Protein AF-A0A0J6YP54-F1 (afdb_monomer_lite)

Secondary structure (DSSP, 8-state):
--HHHHHHHHHHHHHTTSSB--SS-EEEEEEETTEEEEEEE-STTTTSPPTT---TT----HHHHTTPPTT-SS--TTTEEEESSSSEEEEE-SB-SSSS-EEEEESSTT-BTTSPP-HHHHHHHHHHHHH--SS-EEEEEEESGGGT-S-SB-EEEEEEPPTT-TTGGGGSTT------SS-----PPPTT---HHHHHHHHHHHHHHHHHHHTT-STTGGGPPTTPPPSEEEEE---

InterPro domains:
  IPR009163 Ap4A phosphorylase 1/2 [PTHR38420] (4-238)
  IPR019200 ATP adenylyltransferase, C-terminal [PF09830] (178-238)
  IPR036265 HIT-like superfamily [SSF54197] (31-162)
  IPR043171 Ap4A phosphorylase 1/2-like [G3DSA:3.30.428.70] (3-239)
  IPR045759 Ap4A phosphorylase 1/2, N-terminal domain [PF19327] (79-163)

Radius of gyration: 18.41 Å; chains: 1; bounding box: 50×46×43 Å

Foldseek 3Di:
DAPVLVLVLQVVCVVVVQAQEDPPWDWDWDDDQNAIDTDIHTPLCVPPDDPPDPPVPPPDPVVQVVQADVLWPDRQPSFWSAALDPFWTKGADRRDHFRGKIKTFGPPSNQWLQAADALVQLSSVVSVQVNNDPAWKKKKGFHDVLSPDPTTGDIIIMGHDDPRDQCVLVVDPPRDRGDDPDDADDDDDDQPDDHSVVVRVVSVVRLVVCCVPQQPVGPCNPPDDPNGGRGHMDMDTSD

Structure (mmCIF, N/CA/C/O backbone):
data_AF-A0A0J6YP54-F1
#
_entry.id   AF-A0A0J6YP54-F1
#
loop_
_atom_site.group_PDB
_atom_site.id
_atom_site.type_symbol
_atom_site.label_atom_id
_atom_site.label_alt_id
_atom_site.label_comp_id
_atom_site.label_asym_id
_atom_site.label_entity_id
_atom_site.label_seq_id
_atom_site.pdbx_PDB_ins_code
_atom_site.Cartn_x
_atom_site.Cartn_y
_atom_site.Cartn_z
_atom_site.occupancy
_atom_site.B_iso_or_equiv
_atom_site.auth_seq_id
_atom_site.auth_comp_id
_atom_site.auth_asym_id
_atom_site.auth_atom_id
_atom_site.pdbx_PDB_model_num
ATOM 1 N N . MET A 1 1 ? 2.472 3.447 18.219 1.00 86.88 1 MET A N 1
ATOM 2 C CA . MET A 1 1 ? 1.060 3.047 18.033 1.00 86.88 1 MET A CA 1
ATOM 3 C C . MET A 1 1 ? 1.063 1.533 18.010 1.00 86.88 1 MET A C 1
ATOM 5 O O . MET A 1 1 ? 1.794 0.993 17.198 1.00 86.88 1 MET A O 1
ATOM 9 N N . GLU A 1 2 ? 0.331 0.876 18.908 1.00 92.88 2 GLU A N 1
ATOM 10 C CA . GLU A 1 2 ? 0.332 -0.593 19.029 1.00 92.88 2 GLU A CA 1
ATOM 11 C C . GLU A 1 2 ? -0.712 -1.241 18.108 1.00 92.88 2 GLU A C 1
ATOM 13 O O . GLU A 1 2 ? -1.795 -0.683 17.915 1.00 92.88 2 GLU A O 1
ATOM 18 N N . GLU A 1 3 ? -0.443 -2.445 17.592 1.00 95.50 3 GLU A N 1
ATOM 19 C CA . GLU A 1 3 ? -1.386 -3.172 16.724 1.00 95.50 3 GLU A CA 1
ATOM 20 C C . GLU A 1 3 ? -2.731 -3.455 17.405 1.00 95.50 3 GLU A C 1
ATOM 22 O O . GLU A 1 3 ? -3.787 -3.312 16.792 1.00 95.50 3 GLU A O 1
ATOM 27 N N . SER A 1 4 ? -2.721 -3.802 18.693 1.00 96.62 4 SER A N 1
ATOM 28 C CA . SER A 1 4 ? -3.947 -4.059 19.461 1.00 96.62 4 SER A CA 1
ATOM 29 C C . SER A 1 4 ? -4.873 -2.839 19.504 1.00 96.62 4 SER A C 1
ATOM 31 O O . SER A 1 4 ? -6.096 -2.977 19.426 1.00 96.62 4 SER A O 1
ATOM 33 N N . PHE A 1 5 ? -4.300 -1.634 19.558 1.00 96.56 5 PHE A N 1
ATOM 34 C CA . PHE A 1 5 ? -5.046 -0.382 19.479 1.00 96.56 5 PHE A CA 1
ATOM 35 C C . PHE A 1 5 ? -5.631 -0.160 18.078 1.00 96.56 5 PHE A C 1
ATOM 37 O O . PHE A 1 5 ? -6.804 0.197 17.965 1.00 96.56 5 PHE A O 1
ATOM 44 N N . ILE A 1 6 ? -4.852 -0.422 17.021 1.00 97.12 6 ILE A N 1
ATOM 45 C CA . ILE A 1 6 ? -5.306 -0.341 15.621 1.00 97.12 6 ILE A CA 1
ATOM 46 C C . ILE A 1 6 ? -6.514 -1.259 15.400 1.00 97.12 6 ILE A C 1
ATOM 48 O O . ILE A 1 6 ? -7.548 -0.814 14.899 1.00 97.12 6 ILE A O 1
ATOM 52 N N . LEU A 1 7 ? -6.402 -2.522 15.818 1.00 97.31 7 LEU A N 1
ATOM 53 C CA . LEU A 1 7 ? -7.462 -3.523 15.694 1.00 97.31 7 LEU A CA 1
ATOM 54 C C . LEU A 1 7 ? -8.713 -3.127 16.486 1.00 97.31 7 LEU A C 1
ATOM 56 O O . LEU A 1 7 ? -9.811 -3.146 15.941 1.00 97.31 7 LEU A O 1
ATOM 60 N N . SER A 1 8 ? -8.548 -2.696 17.740 1.00 97.06 8 SER A N 1
ATOM 61 C CA . SER A 1 8 ? -9.663 -2.247 18.584 1.00 97.06 8 SER A CA 1
ATOM 62 C C . SER A 1 8 ? -10.397 -1.040 17.985 1.00 97.06 8 SER A C 1
ATOM 64 O O . SER A 1 8 ? -11.630 -0.989 17.963 1.00 97.06 8 SER A O 1
ATOM 66 N N . LYS A 1 9 ? -9.653 -0.073 17.430 1.00 96.81 9 LYS A N 1
ATOM 67 C CA . LYS A 1 9 ? -10.241 1.091 16.757 1.00 96.81 9 LYS A CA 1
ATOM 68 C C . LYS A 1 9 ? -10.985 0.686 15.484 1.00 96.81 9 LYS A C 1
ATOM 70 O O . LYS A 1 9 ? -12.097 1.169 15.276 1.00 96.81 9 LYS A O 1
ATOM 75 N N . PHE A 1 10 ? -10.411 -0.206 14.674 1.00 97.06 10 PHE A N 1
ATOM 76 C CA . PHE A 1 10 ? -11.068 -0.771 13.494 1.00 97.06 10 PHE A CA 1
ATOM 77 C C . PHE A 1 10 ? -12.391 -1.451 13.869 1.00 97.06 10 PHE A C 1
ATOM 79 O O . PHE A 1 10 ? -13.435 -1.094 13.327 1.00 97.06 10 PHE A O 1
ATOM 86 N N . ASP A 1 11 ? -12.375 -2.351 14.854 1.00 97.12 11 ASP A N 1
ATOM 87 C CA . ASP A 1 11 ? -13.567 -3.085 15.297 1.00 97.12 11 ASP A CA 1
ATOM 88 C C . ASP A 1 11 ? -14.665 -2.159 15.814 1.00 97.12 11 ASP A C 1
ATOM 90 O O . ASP A 1 11 ? -15.844 -2.359 15.530 1.00 97.12 11 ASP A O 1
ATOM 94 N N . SER A 1 12 ? -14.285 -1.116 16.555 1.00 96.75 12 SER A N 1
ATOM 95 C CA . SER A 1 12 ? -15.221 -0.105 17.046 1.00 96.75 12 SER A CA 1
ATOM 96 C C . SER A 1 12 ? -15.915 0.639 15.896 1.00 96.75 12 SER A C 1
ATOM 98 O O . SER A 1 12 ? -17.123 0.873 15.949 1.00 96.75 12 SER A O 1
ATOM 100 N N . LEU A 1 13 ? -15.178 0.953 14.825 1.00 95.06 13 LEU A N 1
ATOM 101 C CA . LEU A 1 13 ? -15.719 1.613 13.633 1.00 95.06 13 LEU A CA 1
ATOM 102 C C . LEU A 1 13 ? -16.583 0.687 12.765 1.00 95.06 13 LEU A C 1
ATOM 104 O O . LEU A 1 13 ? -17.539 1.154 12.144 1.00 95.06 13 LEU A O 1
ATOM 108 N N . VAL A 1 14 ? -16.277 -0.611 12.731 1.00 95.06 14 VAL A N 1
ATOM 109 C CA . VAL A 1 14 ? -17.148 -1.618 12.106 1.00 95.06 14 VAL A CA 1
ATOM 110 C C . VAL A 1 14 ? -18.438 -1.762 12.913 1.00 95.06 14 VAL A C 1
ATOM 112 O O . VAL A 1 14 ? -19.531 -1.685 12.357 1.00 95.06 14 VAL A O 1
ATOM 115 N N . LYS A 1 15 ? -18.335 -1.880 14.243 1.00 95.12 15 LYS A N 1
ATOM 116 C CA . LYS A 1 15 ? -19.487 -2.017 15.146 1.00 95.12 15 LYS A CA 1
ATOM 117 C C . LYS A 1 15 ? -20.433 -0.815 15.093 1.00 95.12 15 LYS A C 1
ATOM 119 O O . LYS A 1 15 ? -21.635 -0.985 15.277 1.00 95.12 15 LYS A O 1
ATOM 124 N N . SER A 1 16 ? -19.919 0.389 14.845 1.00 92.69 16 SER A N 1
ATOM 125 C CA . SER A 1 16 ? -20.745 1.592 14.677 1.00 92.69 16 SER A CA 1
ATOM 126 C C . SER A 1 16 ? -21.395 1.714 13.293 1.00 92.69 16 SER A C 1
ATOM 128 O O . SER A 1 16 ? -22.189 2.628 13.079 1.00 92.69 16 SER A O 1
ATOM 130 N N . GLY A 1 17 ? -21.067 0.829 12.343 1.00 88.94 17 GLY A N 1
ATOM 131 C CA . GLY A 1 17 ? -21.553 0.878 10.961 1.00 88.94 17 GLY A CA 1
ATOM 132 C C . GLY A 1 17 ? -20.904 1.971 10.103 1.00 88.94 17 GLY A C 1
ATOM 133 O O . GLY A 1 17 ? -21.315 2.185 8.961 1.00 88.94 17 GLY A O 1
ATOM 134 N N . ILE A 1 18 ? -19.895 2.669 10.635 1.00 87.94 18 ILE A N 1
ATOM 135 C CA . ILE A 1 18 ? -19.159 3.725 9.930 1.00 87.94 18 ILE A CA 1
ATOM 136 C C . ILE A 1 18 ? -18.227 3.114 8.875 1.00 87.94 18 ILE A C 1
ATOM 138 O O . ILE A 1 18 ? -18.146 3.625 7.752 1.00 87.94 18 ILE A O 1
ATOM 142 N N . VAL A 1 19 ? -17.547 2.019 9.229 1.00 92.25 19 VAL A N 1
ATOM 143 C CA . VAL A 1 19 ? -16.715 1.206 8.331 1.00 92.25 19 VAL A CA 1
ATOM 144 C C . VAL A 1 19 ? -17.508 -0.019 7.896 1.00 92.25 19 VAL A C 1
ATOM 146 O O . VAL A 1 19 ? -18.110 -0.706 8.718 1.00 92.25 19 VAL A O 1
ATOM 149 N N . LEU A 1 20 ? -17.506 -0.293 6.593 1.00 92.12 20 LEU A N 1
ATOM 150 C CA . LEU A 1 20 ? -18.167 -1.453 6.014 1.00 92.12 20 LEU A CA 1
ATOM 151 C C . LEU A 1 20 ? -17.153 -2.587 5.882 1.00 92.12 20 LEU A C 1
ATOM 153 O O . LEU A 1 20 ? -16.198 -2.493 5.109 1.00 92.12 20 LEU A O 1
ATOM 157 N N . TYR A 1 21 ? -17.395 -3.651 6.638 1.00 94.50 21 TYR A N 1
ATOM 158 C CA . TYR A 1 21 ? -16.652 -4.902 6.618 1.00 94.50 21 TYR A CA 1
ATOM 159 C C . TYR A 1 21 ? -17.659 -6.051 6.675 1.00 94.50 21 TYR A C 1
ATOM 161 O O . TYR A 1 21 ? -18.666 -5.959 7.375 1.00 94.50 21 TYR A O 1
ATOM 169 N N . ASP A 1 22 ? -17.386 -7.106 5.922 1.00 92.88 22 ASP A N 1
ATOM 170 C CA . ASP A 1 22 ? -18.187 -8.323 5.878 1.00 92.88 22 ASP A CA 1
ATOM 171 C C . ASP A 1 22 ? -17.360 -9.425 6.546 1.00 92.88 22 ASP A C 1
ATOM 173 O O . ASP A 1 22 ? -16.221 -9.658 6.149 1.00 92.88 22 ASP A O 1
ATOM 177 N N . ASP A 1 23 ? -17.864 -10.064 7.595 1.00 91.62 23 ASP A N 1
ATOM 178 C CA . ASP A 1 23 ? -17.159 -11.170 8.252 1.00 91.62 23 ASP A CA 1
ATOM 179 C C . ASP A 1 23 ? -17.579 -12.548 7.713 1.00 91.62 23 ASP A C 1
ATOM 181 O O . ASP A 1 23 ? -16.938 -13.543 8.042 1.00 91.62 23 ASP A O 1
ATOM 185 N N . GLN A 1 24 ? -18.585 -12.597 6.831 1.00 93.19 24 GLN A N 1
ATOM 186 C CA . GLN A 1 24 ? -19.096 -13.800 6.165 1.00 93.19 24 GLN A CA 1
ATOM 187 C C . GLN A 1 24 ? -18.632 -13.891 4.703 1.00 93.19 24 GLN A C 1
ATOM 189 O O . GLN A 1 24 ? -19.296 -14.486 3.851 1.00 93.19 24 GLN A O 1
ATOM 194 N N . GLN A 1 25 ? -17.484 -13.286 4.390 1.00 93.38 25 GLN A N 1
ATOM 195 C CA . GLN A 1 25 ? -16.925 -13.299 3.041 1.00 93.38 25 GLN A CA 1
ATOM 196 C C . GLN A 1 25 ? -16.596 -14.723 2.594 1.00 93.38 25 GLN A C 1
ATOM 198 O O . GLN A 1 25 ? -16.079 -15.536 3.359 1.00 93.38 25 GLN A O 1
ATOM 203 N N . THR A 1 26 ? -16.848 -15.011 1.319 1.00 93.69 26 THR A N 1
ATOM 204 C CA . THR A 1 26 ? -16.496 -16.300 0.710 1.00 93.69 26 THR A CA 1
ATOM 205 C C . THR A 1 26 ? -15.272 -16.123 -0.175 1.00 93.69 26 THR A C 1
ATOM 207 O O . THR A 1 26 ? -15.254 -15.232 -1.021 1.00 93.69 26 THR A O 1
ATOM 210 N N . SER A 1 27 ? -14.266 -16.980 -0.004 1.00 92.62 27 SER A N 1
ATOM 211 C CA . SER A 1 27 ? -13.115 -17.056 -0.906 1.00 92.62 27 SER A CA 1
ATOM 212 C C . SER A 1 27 ? -13.277 -18.247 -1.844 1.00 92.62 27 SER A C 1
ATOM 214 O O . SER A 1 27 ? -13.545 -19.362 -1.396 1.00 92.62 27 SER A O 1
ATOM 216 N N . ILE A 1 28 ? -13.128 -18.010 -3.143 1.00 94.00 28 ILE A N 1
ATOM 217 C CA . ILE A 1 28 ? -13.110 -19.048 -4.173 1.00 94.00 28 ILE A CA 1
ATOM 218 C C . ILE A 1 28 ? -11.717 -19.054 -4.790 1.00 94.00 28 ILE A C 1
ATOM 220 O O . ILE A 1 28 ? -11.273 -18.045 -5.340 1.00 94.00 28 ILE A O 1
ATOM 224 N N . GLU A 1 29 ? -11.032 -20.192 -4.723 1.00 93.88 29 GLU A N 1
ATOM 225 C CA . GLU A 1 29 ? -9.722 -20.349 -5.350 1.00 93.88 29 GLU A CA 1
ATOM 226 C C . GLU A 1 29 ? -9.843 -20.859 -6.788 1.00 93.88 29 GLU A C 1
ATOM 228 O O . GLU A 1 29 ? -10.674 -21.712 -7.109 1.00 93.88 29 GLU A O 1
ATOM 233 N N . HIS A 1 30 ? -8.971 -20.360 -7.658 1.00 92.62 30 HIS A N 1
ATOM 234 C CA . HIS A 1 30 ? -8.822 -20.846 -9.023 1.00 92.62 30 HIS A CA 1
ATOM 235 C C . HIS A 1 30 ? -7.349 -20.846 -9.416 1.00 92.62 30 HIS A C 1
ATOM 237 O O . HIS A 1 30 ? -6.619 -19.925 -9.068 1.00 92.62 30 HIS A O 1
ATOM 243 N N . ILE A 1 31 ? -6.901 -21.857 -10.154 1.00 90.75 31 ILE A N 1
ATOM 244 C CA . ILE A 1 31 ? -5.522 -21.926 -10.643 1.00 90.75 31 ILE A CA 1
ATOM 245 C C . ILE A 1 31 ? -5.560 -21.899 -12.165 1.00 90.75 31 ILE A C 1
ATOM 247 O O . ILE A 1 31 ? -6.106 -22.813 -12.779 1.00 90.75 31 ILE A O 1
ATOM 251 N N . ASP A 1 32 ? -4.929 -20.888 -12.758 1.00 89.25 32 ASP A N 1
ATOM 252 C CA . ASP A 1 32 ? -4.694 -20.810 -14.200 1.00 89.25 32 ASP A CA 1
ATOM 253 C C . ASP A 1 32 ? -3.200 -20.604 -14.458 1.00 89.25 32 ASP A C 1
ATOM 255 O O . ASP A 1 32 ? -2.564 -19.737 -13.863 1.00 89.25 32 ASP A O 1
ATOM 259 N N . ARG A 1 33 ? -2.614 -21.442 -15.322 1.00 85.25 33 ARG A N 1
ATOM 260 C CA . ARG A 1 33 ? -1.190 -21.375 -15.726 1.00 85.25 33 ARG A CA 1
ATOM 261 C C . ARG A 1 33 ? -0.187 -21.308 -14.559 1.00 85.25 33 ARG A C 1
ATOM 263 O O . ARG A 1 33 ? 0.895 -20.739 -14.687 1.00 85.25 33 ARG A O 1
ATOM 270 N N . GLY A 1 34 ? -0.530 -21.924 -13.428 1.00 83.44 34 GLY A N 1
ATOM 271 C CA . GLY A 1 34 ? 0.296 -21.930 -12.215 1.00 83.44 34 GLY A CA 1
ATOM 272 C C . GLY A 1 34 ? 0.148 -20.684 -11.338 1.00 83.44 34 GLY A C 1
ATOM 273 O O . GLY A 1 34 ? 0.681 -20.673 -10.232 1.00 83.44 34 GLY A O 1
ATOM 274 N N . LEU A 1 35 ? -0.608 -19.672 -11.773 1.00 86.81 35 LEU A N 1
ATOM 275 C CA . LEU A 1 35 ? -1.016 -18.555 -10.931 1.00 86.81 35 LEU A CA 1
ATOM 276 C C . LEU A 1 35 ? -2.281 -18.936 -10.155 1.00 86.81 35 LEU A C 1
ATOM 278 O O . LEU A 1 35 ? -3.290 -19.336 -10.742 1.00 86.81 35 LEU A O 1
ATOM 282 N N . ARG A 1 36 ? -2.228 -18.801 -8.827 1.00 90.19 36 ARG A N 1
ATOM 283 C CA . ARG A 1 36 ? -3.399 -18.959 -7.963 1.00 90.19 36 ARG A CA 1
ATOM 284 C C . ARG A 1 36 ? -4.126 -17.624 -7.832 1.00 90.19 36 ARG A C 1
ATOM 286 O O . ARG A 1 36 ? -3.548 -16.629 -7.410 1.00 90.19 36 ARG A O 1
ATOM 293 N N . PHE A 1 37 ? -5.403 -17.632 -8.172 1.00 91.12 37 PHE A N 1
ATOM 294 C CA . PHE A 1 37 ? -6.345 -16.543 -7.982 1.00 91.12 37 PHE A CA 1
ATOM 295 C C . PHE A 1 37 ? -7.206 -16.824 -6.754 1.00 91.12 37 PHE A C 1
ATOM 297 O O . PHE A 1 37 ? -7.649 -17.955 -6.546 1.00 91.12 37 PHE A O 1
ATOM 304 N N . GLN A 1 38 ? -7.481 -15.777 -5.982 1.00 91.94 38 GLN A N 1
ATOM 305 C CA . GLN A 1 38 ? -8.457 -15.791 -4.898 1.00 91.94 38 GLN A CA 1
ATOM 306 C C . GLN A 1 38 ? -9.552 -14.775 -5.219 1.00 91.94 38 GLN A C 1
ATOM 308 O O . GLN A 1 38 ? -9.303 -13.570 -5.286 1.00 91.94 38 GLN A O 1
ATOM 313 N N . PHE A 1 39 ? -10.767 -15.265 -5.445 1.00 92.81 39 PHE A N 1
ATOM 314 C CA . PHE A 1 39 ? -11.949 -14.439 -5.646 1.00 92.81 39 PHE A CA 1
ATOM 315 C C . PHE A 1 39 ? -12.665 -14.269 -4.313 1.00 92.81 39 PHE A C 1
ATOM 317 O O . PHE A 1 39 ? -13.258 -15.214 -3.795 1.00 92.81 39 PHE A O 1
ATOM 324 N N . LEU A 1 40 ? -12.612 -13.057 -3.770 1.00 92.56 40 LEU A N 1
ATOM 325 C CA . LEU A 1 40 ? -13.260 -12.717 -2.512 1.00 92.56 40 LEU A CA 1
ATOM 326 C C . LEU A 1 40 ? -14.634 -12.093 -2.777 1.00 92.56 40 LEU A C 1
ATOM 328 O O . LEU A 1 40 ? -14.740 -10.998 -3.333 1.00 92.56 40 LEU A O 1
ATOM 332 N N . LEU A 1 41 ? -15.689 -12.799 -2.382 1.00 93.44 41 LEU A N 1
ATOM 333 C CA . LEU A 1 41 ? -17.071 -12.341 -2.468 1.00 93.44 41 LEU A CA 1
ATOM 334 C C . LEU A 1 41 ? -17.448 -11.645 -1.161 1.00 93.44 41 LEU A C 1
ATOM 336 O O . LEU A 1 41 ? -17.427 -12.262 -0.096 1.00 93.44 41 LEU A O 1
ATOM 340 N N . THR A 1 42 ? -17.783 -10.358 -1.253 1.00 93.50 42 THR A N 1
ATOM 341 C CA . THR A 1 42 ? -18.011 -9.492 -0.093 1.00 93.50 42 THR A CA 1
ATOM 342 C C . THR A 1 42 ? -19.135 -8.497 -0.338 1.00 93.50 42 THR A C 1
ATOM 344 O O . THR A 1 42 ? -19.190 -7.824 -1.371 1.00 93.50 42 THR A O 1
ATOM 347 N N . SER A 1 43 ? -20.031 -8.364 0.635 1.00 92.31 43 SER A N 1
ATOM 348 C CA . SER A 1 43 ? -21.093 -7.355 0.625 1.00 92.31 43 SER A CA 1
ATOM 349 C C . SER A 1 43 ? -20.582 -5.955 0.992 1.00 92.31 43 SER A C 1
ATOM 351 O O . SER A 1 43 ? -21.212 -4.953 0.638 1.00 92.31 43 SER A O 1
ATOM 353 N N . ALA A 1 44 ? -19.406 -5.855 1.626 1.00 90.69 44 ALA A N 1
ATOM 354 C CA . ALA A 1 44 ? -18.818 -4.593 2.086 1.00 90.69 44 ALA A CA 1
ATOM 355 C C . ALA A 1 44 ? -18.570 -3.590 0.945 1.00 90.69 44 ALA A C 1
ATOM 357 O O . ALA A 1 44 ? -18.637 -2.373 1.140 1.00 90.69 44 ALA A O 1
ATOM 358 N N . LEU A 1 45 ? -18.319 -4.098 -0.265 1.00 88.75 45 LEU A N 1
ATOM 359 C CA . LEU A 1 45 ? -18.043 -3.287 -1.450 1.00 88.75 45 LEU A CA 1
ATOM 360 C C . LEU A 1 45 ? -19.299 -2.926 -2.253 1.00 88.75 45 LEU A C 1
ATOM 362 O O . LEU A 1 45 ? -19.229 -2.029 -3.089 1.00 88.75 45 LEU A O 1
ATOM 366 N N . ALA A 1 46 ? -20.456 -3.541 -1.979 1.00 86.94 46 ALA A N 1
ATOM 367 C CA . ALA A 1 46 ? -21.691 -3.297 -2.734 1.00 86.94 46 ALA A CA 1
ATOM 368 C C . ALA A 1 46 ? -22.191 -1.846 -2.614 1.00 86.94 46 ALA A C 1
ATOM 370 O O . ALA A 1 46 ? -22.829 -1.320 -3.521 1.00 86.94 46 ALA A O 1
ATOM 371 N N . LYS A 1 47 ? -21.875 -1.180 -1.496 1.00 81.38 47 LYS A N 1
ATOM 372 C CA . LYS A 1 47 ? -22.212 0.230 -1.239 1.00 81.38 47 LYS A CA 1
ATOM 373 C C . LYS A 1 47 ? -21.114 1.204 -1.679 1.00 81.38 47 LYS A C 1
ATOM 375 O O . LYS A 1 47 ? -21.234 2.404 -1.430 1.00 81.38 47 LYS A O 1
ATOM 380 N N . LYS A 1 48 ? -20.020 0.715 -2.277 1.00 82.06 48 LYS A N 1
ATOM 381 C CA . LYS A 1 48 ? -18.937 1.573 -2.762 1.00 82.06 48 LYS A CA 1
ATOM 382 C C . LYS A 1 48 ? -19.446 2.356 -3.978 1.00 82.06 48 LYS A C 1
ATOM 384 O O . LYS A 1 48 ? -19.886 1.732 -4.940 1.00 82.06 48 LYS A O 1
ATOM 389 N N . PRO A 1 49 ? -19.367 3.699 -3.981 1.00 75.50 49 PRO A N 1
ATOM 390 C CA . PRO A 1 49 ? -19.766 4.483 -5.142 1.00 75.50 49 PRO A CA 1
ATOM 391 C C . PRO A 1 49 ? -18.934 4.077 -6.364 1.00 75.50 49 PRO A C 1
ATOM 393 O O . PRO A 1 49 ? -17.706 4.196 -6.348 1.00 75.50 49 PRO A O 1
ATOM 396 N N . THR A 1 50 ? -19.589 3.588 -7.413 1.00 64.25 50 THR A N 1
ATOM 397 C CA . THR A 1 50 ? -18.963 3.328 -8.713 1.00 64.25 50 THR A CA 1
ATOM 398 C C . THR A 1 50 ? -19.000 4.594 -9.558 1.00 64.25 50 THR A C 1
ATOM 400 O O . THR A 1 50 ? -20.049 5.222 -9.663 1.00 64.25 50 THR A O 1
ATOM 403 N N . LEU A 1 51 ? -17.887 4.935 -10.213 1.00 53.94 51 LEU A N 1
ATOM 404 C CA . LEU A 1 51 ? -17.747 6.136 -11.055 1.00 53.94 51 LEU A CA 1
ATOM 405 C C . LEU A 1 51 ? -18.766 6.225 -12.215 1.00 53.94 51 LEU A C 1
ATOM 407 O O . LEU A 1 51 ? -18.934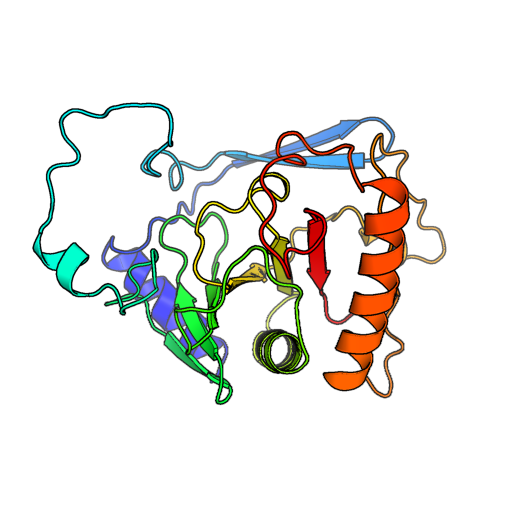 7.296 -12.786 1.00 53.94 51 LEU A O 1
ATOM 411 N N . HIS A 1 52 ? -19.446 5.125 -12.560 1.00 43.66 52 HIS A N 1
ATOM 412 C CA . HIS A 1 52 ? -20.269 4.999 -13.771 1.00 43.66 52 HIS A CA 1
ATOM 413 C C . HIS A 1 52 ? -21.787 5.043 -13.561 1.00 43.66 52 HIS A C 1
ATOM 415 O O . HIS A 1 52 ? -22.521 5.027 -14.547 1.00 43.66 52 HIS A O 1
ATOM 421 N N . LEU A 1 53 ? -22.283 5.105 -12.323 1.00 35.44 53 LEU A N 1
ATOM 422 C CA . LEU A 1 53 ? -23.719 5.241 -12.077 1.00 35.44 53 LEU A CA 1
ATOM 423 C C . LEU A 1 53 ? -24.005 6.649 -11.551 1.00 35.44 53 LEU A C 1
ATOM 425 O O . LEU A 1 53 ? -23.573 6.971 -10.441 1.00 35.44 53 LEU A O 1
ATOM 429 N N . PRO A 1 54 ? -24.738 7.496 -12.299 1.00 34.16 54 PRO A N 1
ATOM 430 C CA . PRO A 1 54 ? -25.364 8.660 -11.707 1.00 34.16 54 PRO A CA 1
ATOM 431 C C . PRO A 1 54 ? -26.492 8.136 -10.819 1.00 34.16 54 PRO A C 1
ATOM 433 O O . PRO A 1 54 ? -27.614 7.934 -11.271 1.00 34.16 54 PRO A O 1
ATOM 436 N N . SER A 1 55 ? -26.177 7.833 -9.563 1.00 35.69 55 SER A N 1
ATOM 437 C CA . SER A 1 55 ? -27.190 7.524 -8.561 1.00 35.69 55 SER A CA 1
ATOM 438 C C . SER A 1 55 ? -27.920 8.827 -8.218 1.00 35.69 55 SER A C 1
ATOM 440 O O . SER A 1 55 ? -27.292 9.699 -7.615 1.00 35.69 55 SER A O 1
ATOM 442 N N . PRO A 1 56 ? -29.227 8.984 -8.515 1.00 38.00 56 PRO A N 1
ATOM 443 C CA . PRO A 1 56 ? -29.985 10.208 -8.220 1.00 38.00 56 PRO A CA 1
ATOM 444 C C . PRO A 1 56 ? -30.279 10.409 -6.721 1.00 38.00 56 PRO A C 1
ATOM 446 O O . PRO A 1 56 ? -31.146 11.193 -6.365 1.00 38.00 56 PRO A O 1
ATOM 449 N N . GLN A 1 57 ? -29.610 9.658 -5.841 1.00 36.91 57 GLN A N 1
ATOM 450 C CA . GLN A 1 57 ? -29.879 9.593 -4.401 1.00 36.91 57 GLN A CA 1
ATOM 451 C C . GLN A 1 57 ? -28.611 9.547 -3.543 1.00 36.91 57 GLN A C 1
ATOM 453 O O . GLN A 1 57 ? -28.691 9.316 -2.340 1.00 36.91 57 GLN A O 1
ATOM 458 N N . ALA A 1 58 ? -27.429 9.815 -4.108 1.00 42.72 58 ALA A N 1
ATOM 459 C CA . ALA A 1 58 ? -26.317 10.258 -3.270 1.00 42.72 58 ALA A CA 1
ATOM 460 C C . ALA A 1 58 ? -26.507 11.752 -2.960 1.00 42.72 58 ALA A C 1
ATOM 462 O O . ALA A 1 58 ? -25.655 12.574 -3.288 1.00 42.72 58 ALA A O 1
ATOM 463 N N . GLU A 1 59 ? -27.655 12.088 -2.365 1.00 38.28 59 GLU A N 1
ATOM 464 C CA . GLU A 1 59 ? -27.830 13.322 -1.614 1.00 38.28 59 GLU A CA 1
ATOM 465 C C . GLU A 1 59 ? -26.710 13.350 -0.567 1.00 38.28 59 GLU A C 1
ATOM 467 O O . GLU A 1 59 ? -26.675 12.589 0.398 1.00 38.28 59 GLU A O 1
ATOM 472 N N . GLU A 1 60 ? -25.663 14.103 -0.886 1.00 43.66 60 GLU A N 1
ATOM 473 C CA . GLU A 1 60 ? -25.326 15.296 -0.122 1.00 43.66 60 GLU A CA 1
ATOM 474 C C . GLU A 1 60 ? -25.646 15.213 1.379 1.00 43.66 60 GLU A C 1
ATOM 476 O O . GLU A 1 60 ? -26.363 16.042 1.926 1.00 43.66 60 GLU A O 1
ATOM 481 N N . ASN A 1 61 ? -25.011 14.285 2.099 1.00 39.09 61 ASN A N 1
ATOM 482 C CA . ASN A 1 61 ? -24.718 14.542 3.508 1.00 39.09 61 ASN A CA 1
ATOM 483 C C . ASN A 1 61 ? -23.643 15.639 3.562 1.00 39.09 61 ASN A C 1
ATOM 485 O O . ASN A 1 61 ? -22.438 15.372 3.627 1.00 39.09 61 ASN A O 1
ATOM 489 N N . SER A 1 62 ? -24.117 16.882 3.481 1.00 45.84 62 SER A N 1
ATOM 490 C CA . SER A 1 62 ? -23.374 18.143 3.559 1.00 45.84 62 SER A CA 1
ATOM 491 C C . SER A 1 62 ? -22.443 18.218 4.779 1.00 45.84 62 SER A C 1
ATOM 493 O O . SER A 1 62 ? -21.370 18.813 4.700 1.00 45.84 62 SER A O 1
ATOM 495 N N . GLU A 1 63 ? -22.752 17.512 5.869 1.00 43.28 63 GLU A N 1
ATOM 496 C CA . GLU A 1 63 ? -21.909 17.470 7.073 1.00 43.28 63 GLU A CA 1
ATOM 497 C C . GLU A 1 63 ? -20.568 16.729 6.885 1.00 43.28 63 GLU A C 1
ATOM 499 O O . GLU A 1 63 ? -19.560 17.119 7.475 1.00 43.28 63 GLU A O 1
ATOM 504 N N . LEU A 1 64 ? -20.494 15.702 6.025 1.00 45.94 64 LEU A N 1
ATOM 505 C CA . LEU A 1 64 ? -19.249 14.945 5.779 1.00 45.94 64 LEU A CA 1
ATOM 506 C C . LEU A 1 64 ? -18.354 15.578 4.700 1.00 45.94 64 LEU A C 1
ATOM 508 O O . LEU A 1 64 ? -17.166 15.246 4.611 1.00 45.94 64 LEU A O 1
ATOM 512 N N . GLN A 1 65 ? -18.900 16.480 3.876 1.00 47.28 65 GLN A N 1
ATOM 513 C CA . GLN A 1 65 ? -18.101 17.295 2.954 1.00 47.28 65 GLN A CA 1
ATOM 514 C C . GLN A 1 65 ? -17.266 18.341 3.708 1.00 47.28 65 GLN A C 1
ATOM 516 O O . GLN A 1 65 ? -16.139 18.613 3.296 1.00 47.28 65 GLN A O 1
ATOM 521 N N . HIS A 1 66 ? -17.747 18.841 4.852 1.00 47.81 66 HIS A N 1
ATOM 522 C CA . HIS A 1 66 ? -17.051 19.840 5.673 1.00 47.81 66 HIS A CA 1
ATOM 523 C C . HIS A 1 66 ? -15.777 19.346 6.379 1.00 47.81 66 HIS A C 1
ATOM 525 O O . HIS A 1 66 ? -15.037 20.155 6.930 1.00 47.81 66 HIS A O 1
ATOM 531 N N . GLN A 1 67 ? -15.480 18.045 6.346 1.00 57.66 67 GLN A N 1
ATOM 532 C CA . GLN A 1 67 ? -14.282 17.471 6.976 1.00 57.66 67 GLN A CA 1
ATOM 533 C C . GLN A 1 67 ? -13.148 17.175 5.984 1.00 57.66 67 GLN A C 1
ATOM 535 O O . GLN A 1 67 ? -12.125 16.597 6.362 1.00 57.66 67 GLN A O 1
ATOM 540 N N . ARG A 1 68 ? -13.304 17.535 4.704 1.00 70.88 68 ARG A N 1
ATOM 541 C CA . ARG A 1 68 ? -12.220 17.383 3.729 1.00 70.88 68 ARG A CA 1
ATOM 542 C C . ARG A 1 68 ? -11.179 18.468 3.964 1.00 70.88 68 ARG A C 1
ATOM 544 O O . ARG A 1 68 ? -11.487 19.655 3.934 1.00 70.88 68 ARG A O 1
ATOM 551 N N . ARG A 1 69 ? -9.939 18.040 4.193 1.00 84.81 69 ARG A N 1
ATOM 552 C CA . ARG A 1 69 ? -8.784 18.940 4.239 1.00 84.81 69 ARG A CA 1
ATOM 553 C C . ARG A 1 69 ? -8.605 19.575 2.862 1.00 84.81 69 ARG A C 1
ATOM 555 O O . ARG A 1 69 ? -8.807 18.889 1.857 1.00 84.81 69 ARG A O 1
ATOM 562 N N . ASP A 1 70 ? -8.212 20.844 2.820 1.00 90.81 70 ASP A N 1
ATOM 563 C CA . ASP A 1 70 ? -7.851 21.491 1.557 1.00 90.81 70 ASP A CA 1
ATOM 564 C C . ASP A 1 70 ? -6.792 20.654 0.820 1.00 90.81 70 ASP A C 1
ATOM 566 O O . ASP A 1 70 ? -5.909 20.070 1.443 1.00 90.81 70 ASP A O 1
ATOM 570 N N . GLY A 1 71 ? -6.951 20.496 -0.493 1.00 91.50 71 GLY A N 1
ATOM 571 C CA . GLY A 1 71 ? -6.146 19.591 -1.317 1.00 91.50 71 GLY A CA 1
ATOM 572 C C . GLY A 1 71 ? -6.558 18.107 -1.307 1.00 91.50 71 GLY A C 1
ATOM 573 O O . GLY A 1 71 ? -6.175 17.395 -2.238 1.00 91.50 71 GLY A O 1
ATOM 574 N N . SER A 1 72 ? -7.370 17.632 -0.350 1.00 93.88 72 SER A N 1
ATOM 575 C CA . SER A 1 72 ? -7.753 16.214 -0.217 1.00 93.88 72 SER A CA 1
ATOM 576 C C . SER A 1 72 ? -9.122 15.896 -0.827 1.00 93.88 72 SER A C 1
ATOM 578 O O . SER A 1 72 ? -10.138 16.491 -0.474 1.00 93.88 72 SER A O 1
ATOM 580 N N . ASP A 1 73 ? -9.191 14.856 -1.659 1.00 92.81 73 ASP A N 1
ATOM 581 C CA . ASP A 1 73 ? -10.446 14.250 -2.132 1.00 92.81 73 ASP A CA 1
ATOM 582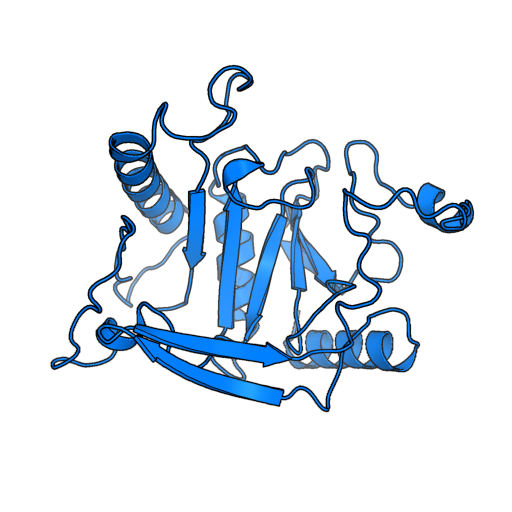 C C . ASP A 1 73 ? -10.924 13.077 -1.247 1.00 92.81 73 ASP A C 1
ATOM 584 O O . ASP A 1 73 ? -11.906 12.393 -1.565 1.00 92.81 73 ASP A O 1
ATOM 588 N N . ILE A 1 74 ? -10.234 12.849 -0.126 1.00 91.81 74 ILE A N 1
ATOM 589 C CA . ILE A 1 74 ? -10.530 11.828 0.880 1.00 91.81 74 ILE A CA 1
ATOM 590 C C . ILE A 1 74 ? -11.050 12.523 2.142 1.00 91.81 74 ILE A C 1
ATOM 592 O O . ILE A 1 74 ? -10.387 13.408 2.687 1.00 91.81 74 ILE A O 1
ATOM 596 N N . SER A 1 75 ? -12.230 12.111 2.615 1.00 89.69 75 SER A N 1
ATOM 597 C CA . SER A 1 75 ? -12.749 12.508 3.929 1.00 89.69 75 SER A CA 1
ATOM 598 C C . SER A 1 75 ? -12.274 11.501 4.975 1.00 89.69 75 SER A C 1
ATOM 600 O O . SER A 1 75 ? -12.523 10.304 4.825 1.00 89.69 75 SER A O 1
ATOM 602 N N . THR A 1 76 ? -11.552 11.975 5.992 1.00 88.75 76 THR A N 1
ATOM 603 C CA . THR A 1 76 ? -10.942 11.133 7.040 1.00 88.75 76 THR A CA 1
ATOM 604 C C . THR A 1 76 ? -11.567 11.333 8.415 1.00 88.75 76 THR A C 1
ATOM 606 O O . THR A 1 76 ? -11.285 10.556 9.327 1.00 88.75 76 THR A O 1
ATOM 609 N N . GLY A 1 77 ? -12.440 12.329 8.581 1.00 85.44 77 GLY A N 1
ATOM 610 C CA . GLY A 1 77 ? -13.024 12.635 9.879 1.00 85.44 77 GLY A CA 1
ATOM 611 C C . GLY A 1 77 ? -13.838 11.460 10.428 1.00 85.44 77 GLY A C 1
ATOM 612 O O . GLY A 1 77 ? -14.681 10.878 9.749 1.00 85.44 77 GLY A O 1
ATOM 613 N N . GLY A 1 78 ? -13.507 11.059 11.656 1.00 85.44 78 GLY A N 1
ATOM 614 C CA . GLY A 1 78 ? -14.093 9.895 12.327 1.00 85.44 78 GLY A CA 1
ATOM 615 C C . GLY A 1 78 ? -13.429 8.545 12.019 1.00 85.44 78 GLY A C 1
ATOM 616 O O . GLY A 1 78 ? -13.692 7.589 12.742 1.00 85.44 78 GLY A O 1
ATOM 617 N N . PHE A 1 79 ? -12.539 8.457 11.024 1.00 88.94 79 PHE A N 1
ATOM 618 C CA . PHE A 1 79 ? -11.848 7.215 10.626 1.00 88.94 79 PHE A CA 1
ATOM 619 C C . PHE A 1 79 ? -10.376 7.162 11.067 1.00 88.94 79 PHE A C 1
ATOM 621 O O . PHE A 1 79 ? -9.732 6.114 10.987 1.00 88.94 79 PHE A O 1
ATOM 628 N N . GLU A 1 80 ? -9.842 8.293 11.524 1.00 93.56 80 GLU A N 1
ATOM 629 C CA . GLU A 1 80 ? -8.442 8.454 11.909 1.00 93.56 80 GLU A CA 1
ATOM 630 C C . GLU A 1 80 ? -8.083 7.611 13.140 1.00 93.56 80 GLU A C 1
ATOM 632 O O . GLU A 1 80 ? -8.807 7.559 14.140 1.00 93.56 80 GLU A O 1
ATOM 637 N N . ILE A 1 81 ? -6.922 6.961 13.061 1.00 95.56 81 ILE A N 1
ATOM 638 C CA . ILE A 1 81 ? -6.320 6.207 14.164 1.00 95.56 81 ILE A CA 1
ATOM 639 C C . ILE A 1 81 ? -5.232 7.053 14.834 1.00 95.56 81 ILE A C 1
ATOM 641 O O . ILE A 1 81 ? -5.141 7.085 16.060 1.00 95.56 81 ILE A O 1
ATOM 645 N N . GLY A 1 82 ? -4.418 7.755 14.042 1.00 95.56 82 GLY A N 1
ATOM 646 C CA . GLY A 1 82 ? -3.367 8.648 14.532 1.00 95.56 82 GLY A CA 1
ATOM 647 C C . GLY A 1 82 ? -2.192 8.770 13.565 1.00 95.56 82 GLY A C 1
ATOM 648 O O . GLY A 1 82 ? -2.210 8.203 12.475 1.00 95.56 82 GLY A O 1
ATOM 649 N N . ASN A 1 83 ? -1.157 9.501 13.969 1.00 97.12 83 ASN A N 1
ATOM 650 C CA . ASN A 1 83 ? 0.054 9.685 13.164 1.00 97.12 83 ASN A CA 1
ATOM 651 C C . ASN A 1 83 ? 0.944 8.431 13.221 1.00 97.12 83 ASN A C 1
ATOM 653 O O . ASN A 1 83 ? 1.172 7.896 14.308 1.00 97.12 83 ASN A O 1
ATOM 657 N N . ILE A 1 84 ? 1.454 7.981 12.067 1.00 96.81 84 ILE A N 1
ATOM 658 C CA . ILE A 1 84 ? 2.455 6.896 11.985 1.00 96.81 84 ILE A CA 1
ATOM 659 C C . ILE A 1 84 ? 3.876 7.447 11.859 1.00 96.81 84 ILE A C 1
ATOM 661 O O . ILE A 1 84 ? 4.829 6.804 12.280 1.00 96.81 84 ILE A O 1
ATOM 665 N N . SER A 1 85 ? 4.013 8.660 11.324 1.00 96.31 85 SER A N 1
ATOM 666 C CA . SER A 1 85 ? 5.261 9.417 11.265 1.00 96.31 85 SER A CA 1
ATOM 667 C C . SER A 1 85 ? 4.959 10.917 11.346 1.00 96.31 85 SER A C 1
ATOM 669 O O . SER A 1 85 ? 3.806 11.331 11.479 1.00 96.31 85 SER A O 1
ATOM 671 N N . SER A 1 86 ? 5.987 11.761 11.238 1.00 96.88 86 SER A N 1
ATOM 672 C CA . SER A 1 86 ? 5.811 13.220 11.157 1.00 96.88 86 SER A CA 1
ATOM 673 C C . SER A 1 86 ? 5.101 13.681 9.874 1.00 96.88 86 SER A C 1
ATOM 675 O O . SER A 1 86 ? 4.622 14.811 9.800 1.00 96.88 86 SER A O 1
ATOM 677 N N . THR A 1 87 ? 5.030 12.819 8.857 1.00 98.19 87 THR A N 1
ATOM 678 C CA . THR A 1 87 ? 4.568 13.161 7.503 1.00 98.19 87 THR A CA 1
ATOM 679 C C . THR A 1 87 ? 3.336 12.382 7.072 1.00 98.19 87 THR A C 1
ATOM 681 O O . THR A 1 87 ? 2.768 12.714 6.034 1.00 98.19 87 THR A O 1
ATOM 684 N N . HIS A 1 88 ? 2.930 11.374 7.848 1.00 98.56 88 HIS A N 1
ATOM 685 C CA . HIS A 1 88 ? 1.822 10.491 7.519 1.00 98.56 88 HIS A CA 1
ATOM 686 C C . HIS A 1 88 ? 0.946 10.177 8.727 1.00 98.56 88 HIS A C 1
ATOM 688 O O . HIS A 1 88 ? 1.421 10.010 9.856 1.00 98.56 88 HIS A O 1
ATOM 694 N N . PHE A 1 89 ? -0.339 9.989 8.453 1.00 97.81 89 PHE A N 1
ATOM 695 C CA . PHE A 1 89 ? -1.318 9.519 9.422 1.00 97.81 89 PHE A CA 1
ATOM 696 C C . PHE A 1 89 ? -2.105 8.329 8.880 1.00 97.81 89 PHE A C 1
ATOM 698 O O . PHE A 1 89 ? -2.213 8.116 7.673 1.00 97.81 89 PHE A O 1
ATOM 705 N N . VAL A 1 90 ? -2.637 7.534 9.801 1.00 98.06 90 VAL A N 1
ATOM 706 C CA . VAL A 1 90 ? -3.366 6.303 9.521 1.00 98.06 90 VAL A CA 1
ATOM 707 C C . VAL A 1 90 ? -4.856 6.555 9.673 1.00 98.06 90 VAL A C 1
ATOM 709 O O . VAL A 1 90 ? -5.310 7.107 10.681 1.00 98.06 90 VAL A O 1
ATOM 712 N N . THR A 1 91 ? -5.621 6.090 8.697 1.00 96.81 91 THR A N 1
ATOM 713 C CA . THR A 1 91 ? -7.081 6.030 8.749 1.00 96.81 91 THR A CA 1
ATOM 714 C C . THR A 1 91 ? -7.565 4.644 8.334 1.00 96.81 91 THR A C 1
ATOM 716 O O . THR A 1 91 ? -6.871 3.929 7.605 1.00 96.81 91 THR A O 1
ATOM 719 N N . VAL A 1 92 ? -8.759 4.257 8.774 1.00 97.25 92 VAL A N 1
ATOM 720 C CA . VAL A 1 92 ? -9.399 3.022 8.307 1.00 97.25 92 VAL A CA 1
ATOM 721 C C . VAL A 1 92 ? -9.986 3.229 6.911 1.00 97.25 92 VAL A C 1
ATOM 723 O O . VAL A 1 92 ? -10.644 4.236 6.642 1.00 97.25 92 VAL A O 1
ATOM 726 N N . ASN A 1 93 ? -9.784 2.261 6.015 1.00 95.69 93 ASN A N 1
ATOM 727 C CA . ASN A 1 93 ? -10.484 2.248 4.739 1.00 95.69 93 ASN A CA 1
ATOM 728 C C . ASN A 1 93 ? -11.966 1.921 4.973 1.00 95.69 93 ASN A C 1
ATOM 730 O O . ASN A 1 93 ? -12.309 0.831 5.420 1.00 95.69 93 ASN A O 1
ATOM 734 N N . LYS A 1 94 ? -12.852 2.866 4.642 1.00 92.19 94 LYS A N 1
ATOM 735 C CA . LYS A 1 94 ? -14.303 2.730 4.833 1.00 92.19 94 LYS A CA 1
ATOM 736 C C . LYS A 1 94 ? -14.911 1.525 4.104 1.00 92.19 94 LYS A C 1
ATOM 738 O O . LYS A 1 94 ? -15.881 0.962 4.601 1.00 92.19 94 LYS A O 1
ATOM 743 N N . PHE A 1 95 ? -14.386 1.179 2.928 1.00 89.75 95 PHE A N 1
ATOM 744 C CA . PHE A 1 95 ? -14.866 0.068 2.101 1.00 89.75 95 PHE A CA 1
ATOM 745 C C . PHE A 1 95 ? -13.773 -0.995 2.040 1.00 89.75 95 PHE A C 1
ATOM 747 O O . PHE A 1 95 ? -12.963 -1.011 1.109 1.00 89.75 95 PHE A O 1
ATOM 754 N N . CYS A 1 96 ? -13.726 -1.843 3.063 1.00 92.12 96 CYS A N 1
ATOM 755 C CA . CYS A 1 96 ? -12.654 -2.808 3.256 1.00 92.12 96 CYS A CA 1
ATOM 756 C C . CYS A 1 96 ? -13.141 -4.249 3.134 1.00 92.12 96 CYS A C 1
ATOM 758 O O . CYS A 1 96 ? -14.254 -4.583 3.530 1.00 92.12 96 CYS A O 1
ATOM 760 N N . PHE A 1 97 ? -12.262 -5.113 2.635 1.00 92.62 97 PHE A N 1
ATOM 761 C CA . PHE A 1 97 ? -12.459 -6.564 2.642 1.00 92.62 97 PHE A CA 1
ATOM 762 C C . PHE A 1 97 ? -11.517 -7.276 3.626 1.00 92.62 97 PHE A C 1
ATOM 764 O O . PHE A 1 97 ? -11.688 -8.458 3.904 1.00 92.62 97 PHE A O 1
ATOM 771 N N . ALA A 1 98 ? -10.533 -6.563 4.182 1.00 95.25 98 ALA A N 1
ATOM 772 C CA . ALA A 1 98 ? -9.558 -7.103 5.118 1.00 95.25 98 ALA A CA 1
ATOM 773 C C . ALA A 1 98 ? -9.688 -6.448 6.499 1.00 95.25 98 ALA A C 1
ATOM 775 O O . ALA A 1 98 ? -10.022 -5.266 6.613 1.00 95.25 98 ALA A O 1
ATOM 776 N N . ARG A 1 99 ? -9.381 -7.217 7.547 1.00 95.94 99 ARG A N 1
ATOM 777 C CA . ARG A 1 99 ? -9.363 -6.758 8.939 1.00 95.94 99 ARG A CA 1
ATOM 778 C C . ARG A 1 99 ? -7.924 -6.739 9.484 1.00 95.94 99 ARG A C 1
ATOM 780 O O . ARG A 1 99 ? -7.408 -7.815 9.789 1.00 95.94 99 ARG A O 1
ATOM 787 N N . PRO A 1 100 ? -7.302 -5.561 9.679 1.00 97.12 100 PRO A N 1
ATOM 788 C CA . PRO A 1 100 ? -7.750 -4.233 9.260 1.00 97.12 100 PRO A CA 1
ATOM 789 C C . PRO A 1 100 ? -7.303 -3.916 7.822 1.00 97.12 100 PRO A C 1
ATOM 791 O O . PRO A 1 100 ? -6.260 -4.378 7.372 1.00 97.12 100 PRO A O 1
ATOM 794 N N . HIS A 1 101 ? -8.045 -3.065 7.115 1.00 97.62 101 HIS A N 1
ATOM 795 C CA . HIS A 1 101 ? -7.580 -2.423 5.880 1.00 97.62 101 HIS A CA 1
ATOM 796 C C . HIS A 1 101 ? -7.421 -0.936 6.158 1.00 97.62 101 HIS A C 1
ATOM 798 O O . HIS A 1 101 ? -8.388 -0.232 6.456 1.00 97.62 101 HIS A O 1
ATOM 804 N N . LEU A 1 102 ? -6.185 -0.464 6.093 1.00 98.06 102 LEU A N 1
ATOM 805 C CA . LEU A 1 102 ? -5.798 0.882 6.481 1.00 98.06 102 LEU A CA 1
ATOM 806 C C . LEU A 1 102 ? -5.280 1.662 5.279 1.00 98.06 102 LEU A C 1
ATOM 808 O O . LEU A 1 102 ? -4.824 1.086 4.289 1.00 98.06 102 LEU A O 1
ATOM 812 N N . MET A 1 103 ? -5.304 2.984 5.404 1.00 98.12 103 MET A N 1
ATOM 813 C CA . MET A 1 103 ? -4.631 3.894 4.487 1.00 98.12 103 MET A CA 1
ATOM 814 C C . MET A 1 103 ? -3.640 4.759 5.266 1.00 98.12 103 MET A C 1
ATOM 816 O O . MET A 1 103 ? -3.989 5.324 6.304 1.00 98.12 103 MET A O 1
ATOM 820 N N . LEU A 1 104 ? -2.417 4.860 4.752 1.00 98.50 104 LEU A N 1
ATOM 821 C CA . LEU A 1 104 ? -1.349 5.734 5.232 1.00 98.50 104 LEU A CA 1
ATOM 822 C C . LEU A 1 104 ? -1.355 6.979 4.342 1.00 98.50 104 LEU A C 1
ATOM 824 O O . LEU A 1 104 ? -0.812 6.945 3.238 1.00 98.50 104 LEU A O 1
ATOM 828 N N . LEU A 1 105 ? -2.028 8.044 4.773 1.00 98.25 105 LEU A N 1
ATOM 829 C CA . LEU A 1 105 ? -2.146 9.279 3.995 1.00 98.25 105 LEU A CA 1
ATOM 830 C C . LEU A 1 105 ? -1.012 10.230 4.331 1.00 98.25 105 LEU A C 1
ATOM 832 O O . LEU A 1 105 ? -0.626 10.350 5.496 1.00 98.25 105 LEU A O 1
ATOM 836 N N . THR A 1 106 ? -0.548 10.967 3.328 1.00 98.44 106 THR A N 1
ATOM 837 C CA . THR A 1 106 ? 0.316 12.122 3.558 1.00 98.44 106 THR A CA 1
ATOM 838 C C . THR A 1 106 ? -0.413 13.172 4.398 1.00 98.44 106 THR A C 1
ATOM 840 O O . THR A 1 106 ? -1.581 13.477 4.177 1.00 98.44 106 THR A O 1
ATOM 843 N N . SER A 1 107 ? 0.269 13.769 5.371 1.00 97.19 107 SER A N 1
ATOM 844 C CA . SER A 1 107 ? -0.282 14.894 6.137 1.00 97.19 107 SER A CA 1
ATOM 845 C C . SER A 1 107 ? -0.459 16.141 5.264 1.00 97.19 107 SER A C 1
ATOM 847 O O . SER A 1 107 ? -1.387 16.915 5.489 1.00 97.19 107 SER A O 1
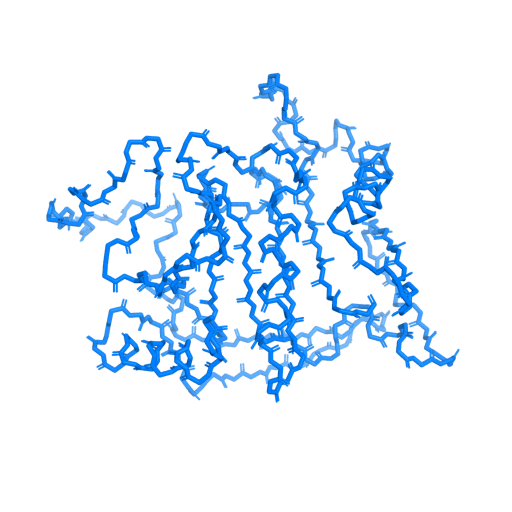ATOM 849 N N . ASP A 1 108 ? 0.403 16.310 4.255 1.00 97.06 108 ASP A N 1
ATOM 850 C CA . ASP A 1 108 ? 0.228 17.288 3.180 1.00 97.06 108 ASP A CA 1
ATOM 851 C C . ASP A 1 108 ? -0.771 16.753 2.143 1.00 97.06 108 ASP A C 1
ATOM 853 O O . ASP A 1 108 ? -0.452 15.897 1.319 1.00 97.06 108 ASP A O 1
ATOM 857 N N . ALA A 1 109 ? -1.986 17.291 2.181 1.00 96.25 109 ALA A N 1
ATOM 858 C CA . ALA A 1 109 ? -3.087 16.889 1.317 1.00 96.25 109 ALA A CA 1
ATOM 859 C C . ALA A 1 109 ? -2.910 17.269 -0.167 1.00 96.25 109 ALA A C 1
ATOM 861 O O . ALA A 1 109 ? -3.639 16.772 -1.032 1.00 96.25 109 ALA A O 1
ATOM 862 N N . HIS A 1 110 ? -1.927 18.109 -0.505 1.00 95.81 110 HIS A N 1
ATOM 863 C CA . HIS A 1 110 ? -1.639 18.460 -1.895 1.00 95.81 110 HIS A CA 1
ATOM 864 C C . HIS A 1 110 ? -0.764 17.431 -2.606 1.00 95.81 110 HIS A C 1
ATOM 866 O O . HIS A 1 110 ? -0.709 17.458 -3.835 1.00 95.81 110 HIS A O 1
ATOM 872 N N . ARG A 1 111 ? -0.145 16.492 -1.878 1.00 97.00 111 ARG A N 1
ATOM 873 C CA . ARG A 1 111 ? 0.590 15.375 -2.483 1.00 97.00 111 ARG A CA 1
ATOM 874 C C . ARG A 1 111 ? -0.377 14.481 -3.247 1.00 97.00 111 ARG A C 1
ATOM 876 O O . ARG A 1 111 ? -1.442 14.126 -2.733 1.00 97.00 111 ARG A O 1
ATOM 883 N N . LYS A 1 112 ? -0.015 14.107 -4.474 1.00 96.12 112 LYS A N 1
ATOM 884 C CA . LYS A 1 112 ? -0.899 13.374 -5.383 1.00 96.12 112 LYS A CA 1
ATOM 885 C C . LYS A 1 112 ? -0.473 11.936 -5.631 1.00 96.12 112 LYS A C 1
ATOM 887 O O . LYS A 1 112 ? 0.703 11.590 -5.637 1.00 96.12 112 LYS A O 1
ATOM 892 N N . GLN A 1 113 ? -1.471 11.102 -5.888 1.00 96.69 113 GLN A N 1
ATOM 893 C CA . GLN A 1 113 ? -1.353 9.663 -6.106 1.00 96.69 113 GLN A CA 1
ATOM 894 C C . GLN A 1 113 ? -0.617 9.297 -7.408 1.00 96.69 113 GLN A C 1
ATOM 896 O O . GLN A 1 113 ? -0.277 8.142 -7.635 1.00 96.69 113 GLN A O 1
ATOM 901 N N . TYR A 1 114 ? -0.364 10.265 -8.289 1.00 95.12 114 TYR A N 1
ATOM 902 C CA . TYR A 1 114 ? 0.464 10.090 -9.486 1.00 95.12 114 TYR A CA 1
ATOM 903 C C . TYR A 1 114 ? 1.939 10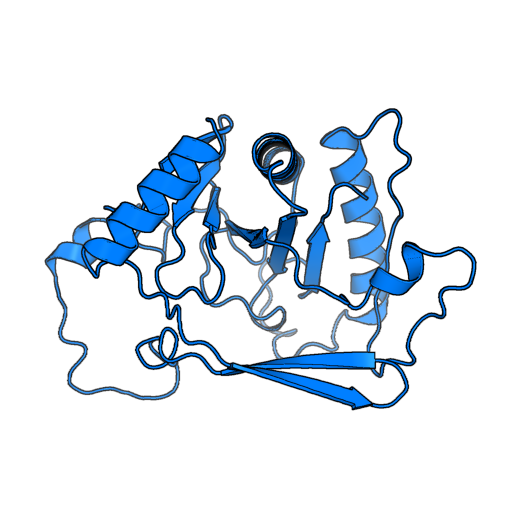.456 -9.257 1.00 95.12 114 TYR A C 1
ATOM 905 O O . TYR A 1 114 ? 2.761 10.315 -10.161 1.00 95.12 114 TYR A O 1
ATOM 913 N N . GLU A 1 115 ? 2.291 10.937 -8.064 1.00 96.75 115 GLU A N 1
ATOM 914 C CA . GLU A 1 115 ? 3.673 11.243 -7.715 1.00 96.75 115 GLU A CA 1
ATOM 915 C C . GLU A 1 115 ? 4.424 9.970 -7.297 1.00 96.75 115 GLU A C 1
ATOM 917 O O . GLU A 1 115 ? 3.838 9.084 -6.662 1.00 96.75 115 GLU A O 1
ATOM 922 N N . PRO A 1 116 ? 5.730 9.863 -7.594 1.00 97.69 116 PRO A N 1
ATOM 923 C CA . PRO A 1 116 ? 6.529 8.739 -7.129 1.00 97.69 116 PRO A CA 1
ATOM 924 C C . PRO A 1 116 ? 6.620 8.713 -5.597 1.00 97.69 116 PRO A C 1
ATOM 926 O O . PRO A 1 116 ? 6.537 9.750 -4.928 1.00 97.69 116 PRO A O 1
ATOM 929 N N . LEU A 1 117 ? 6.806 7.522 -5.027 1.00 98.56 117 LEU A N 1
ATOM 930 C CA . LEU A 1 117 ? 7.146 7.369 -3.614 1.00 98.56 117 LEU A CA 1
ATOM 931 C C . LEU A 1 117 ? 8.542 7.936 -3.319 1.00 98.56 117 LEU A C 1
ATOM 933 O O . LEU A 1 117 ? 9.448 7.862 -4.148 1.00 98.56 117 LEU A O 1
ATOM 937 N N . ASN A 1 118 ? 8.692 8.520 -2.138 1.00 98.25 118 ASN A N 1
ATOM 938 C CA . ASN A 1 118 ? 9.920 9.090 -1.608 1.00 98.25 118 ASN A CA 1
ATOM 939 C C . ASN A 1 118 ? 10.243 8.487 -0.231 1.00 98.25 118 ASN A C 1
ATOM 941 O O . ASN A 1 118 ? 9.499 7.666 0.303 1.00 98.25 118 ASN A O 1
ATOM 945 N N . GLU A 1 119 ? 11.348 8.927 0.364 1.00 98.56 119 GLU A N 1
ATOM 946 C CA . GLU A 1 119 ? 11.840 8.403 1.641 1.00 98.56 119 GLU A CA 1
ATOM 947 C C . GLU A 1 119 ? 10.827 8.497 2.789 1.00 98.56 119 GLU A C 1
ATOM 949 O O . GLU A 1 119 ? 10.706 7.558 3.569 1.00 98.56 119 GLU A O 1
ATOM 954 N N . LYS A 1 120 ? 10.043 9.579 2.859 1.00 98.62 120 LYS A N 1
ATOM 955 C CA . LY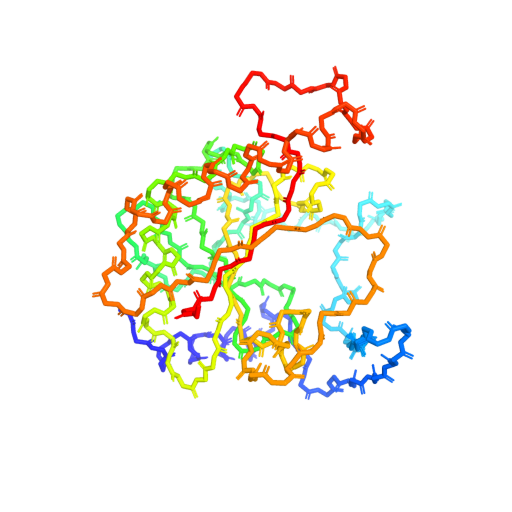S A 1 120 ? 9.022 9.779 3.901 1.00 98.62 120 LYS A CA 1
ATOM 956 C C . LYS A 1 120 ? 7.858 8.799 3.755 1.00 98.62 120 LYS A C 1
ATOM 958 O O . LYS A 1 120 ? 7.287 8.365 4.753 1.00 98.62 120 LYS A O 1
ATOM 963 N N . ASP A 1 121 ? 7.514 8.450 2.515 1.00 98.75 121 ASP A N 1
ATOM 964 C CA . ASP A 1 121 ? 6.506 7.427 2.231 1.00 98.75 121 ASP A CA 1
ATOM 965 C C . ASP A 1 121 ? 7.001 6.045 2.698 1.00 98.75 121 ASP A C 1
ATOM 967 O O . ASP A 1 121 ? 6.259 5.295 3.335 1.00 98.75 121 ASP A O 1
ATOM 971 N N . PHE A 1 122 ? 8.278 5.725 2.447 1.00 98.50 122 PHE A N 1
ATOM 972 C CA . PHE A 1 122 ? 8.894 4.475 2.904 1.00 98.50 122 PHE A CA 1
ATOM 973 C C . PHE A 1 122 ? 9.118 4.422 4.416 1.00 98.50 122 PHE A C 1
ATOM 975 O O . PHE A 1 122 ? 8.968 3.355 5.003 1.00 98.50 122 PHE A O 1
ATOM 982 N N . GLU A 1 123 ? 9.415 5.546 5.067 1.00 98.19 123 GLU A N 1
ATOM 983 C CA . GLU A 1 123 ? 9.467 5.649 6.528 1.00 98.19 123 GLU A CA 1
ATOM 984 C C . GLU A 1 123 ? 8.115 5.272 7.146 1.00 98.19 123 GLU A C 1
ATOM 986 O O . GLU A 1 123 ? 8.051 4.428 8.043 1.00 98.19 123 GLU A O 1
ATOM 991 N N . ALA A 1 124 ? 7.022 5.844 6.631 1.00 98.44 124 ALA A N 1
ATOM 992 C CA . ALA A 1 124 ? 5.672 5.536 7.090 1.00 98.44 124 ALA A CA 1
ATOM 993 C C . ALA A 1 124 ? 5.288 4.073 6.819 1.00 98.44 124 ALA A C 1
ATOM 995 O O . ALA A 1 124 ? 4.773 3.401 7.712 1.00 98.44 124 ALA A O 1
ATOM 996 N N . ALA A 1 125 ? 5.571 3.566 5.615 1.00 98.31 125 ALA A N 1
ATOM 997 C CA . ALA A 1 125 ? 5.283 2.186 5.230 1.00 98.31 125 ALA A CA 1
ATOM 998 C C . ALA A 1 125 ? 6.049 1.164 6.083 1.00 98.31 125 ALA A C 1
ATOM 1000 O O . ALA A 1 125 ? 5.462 0.202 6.576 1.00 98.31 125 ALA A O 1
ATOM 1001 N N . TRP A 1 126 ? 7.350 1.385 6.289 1.00 96.88 126 TRP A N 1
ATOM 1002 C CA . TRP A 1 126 ? 8.191 0.487 7.075 1.00 96.88 126 TRP A CA 1
ATOM 1003 C C . TRP A 1 126 ? 7.818 0.515 8.558 1.00 96.88 126 TRP A C 1
ATOM 1005 O O . TRP A 1 126 ? 7.732 -0.534 9.191 1.00 96.88 126 TRP A O 1
ATOM 1015 N N . THR A 1 127 ? 7.505 1.698 9.097 1.00 96.75 127 THR A N 1
ATOM 1016 C CA . THR A 1 127 ? 6.988 1.833 10.467 1.00 96.75 127 THR A CA 1
ATOM 1017 C C . THR A 1 127 ? 5.661 1.095 10.625 1.00 96.75 127 THR A C 1
ATOM 1019 O O . THR A 1 127 ? 5.476 0.388 11.611 1.00 96.75 127 THR A O 1
ATOM 1022 N N . ALA A 1 128 ? 4.753 1.207 9.650 1.00 97.38 128 ALA A N 1
ATOM 1023 C CA . ALA A 1 128 ? 3.477 0.500 9.669 1.00 97.38 128 ALA A CA 1
ATOM 1024 C C . ALA A 1 128 ? 3.665 -1.027 9.704 1.00 97.38 128 ALA A C 1
ATOM 1026 O O . ALA A 1 128 ? 3.072 -1.679 10.556 1.00 97.38 128 ALA A O 1
ATOM 1027 N N . LEU A 1 129 ? 4.540 -1.577 8.852 1.00 96.38 129 LEU A N 1
ATOM 1028 C CA . LEU A 1 129 ? 4.885 -3.005 8.866 1.00 96.38 129 LEU A CA 1
ATOM 1029 C C . LEU A 1 129 ? 5.529 -3.441 10.190 1.00 96.38 129 LEU A C 1
ATOM 1031 O O . LEU A 1 129 ? 5.245 -4.529 10.677 1.00 96.38 129 LEU A O 1
ATOM 1035 N N . ALA A 1 130 ? 6.375 -2.598 10.787 1.00 94.50 130 ALA A N 1
ATOM 1036 C CA . ALA A 1 130 ? 7.055 -2.908 12.042 1.00 94.50 130 ALA A CA 1
ATOM 1037 C C . ALA A 1 130 ? 6.114 -2.939 13.257 1.00 94.50 130 ALA A C 1
ATOM 1039 O O . ALA A 1 130 ? 6.383 -3.669 14.208 1.00 94.50 130 ALA A O 1
ATOM 1040 N N . VAL A 1 131 ? 5.026 -2.157 13.249 1.00 95.31 131 VAL A N 1
ATOM 1041 C CA . VAL A 1 131 ? 4.050 -2.159 14.353 1.00 95.31 131 VAL A CA 1
ATOM 1042 C C . VAL A 1 131 ? 2.978 -3.237 14.204 1.00 95.31 131 VAL A C 1
ATOM 1044 O O . VAL A 1 131 ? 2.401 -3.631 15.211 1.00 95.31 131 VAL A O 1
ATOM 1047 N N . THR A 1 132 ? 2.705 -3.728 12.990 1.00 93.38 132 THR A N 1
ATOM 1048 C CA . THR A 1 132 ? 1.718 -4.787 12.724 1.00 93.38 132 THR A CA 1
ATOM 1049 C C . THR A 1 132 ? 2.399 -6.150 12.600 1.00 93.38 132 THR A C 1
ATOM 1051 O O . THR A 1 132 ? 2.885 -6.507 11.530 1.00 93.38 132 THR A O 1
ATOM 1054 N N . THR A 1 133 ? 2.452 -6.911 13.694 1.00 90.94 133 THR A N 1
ATOM 1055 C CA . THR A 1 133 ? 3.297 -8.115 13.816 1.00 90.94 133 THR A CA 1
ATOM 1056 C C . THR A 1 133 ? 2.531 -9.396 14.142 1.00 90.94 133 THR A C 1
ATOM 1058 O O . THR A 1 133 ? 3.119 -10.474 14.133 1.00 90.94 133 THR A O 1
ATOM 1061 N N . SER A 1 134 ? 1.218 -9.327 14.392 1.00 91.69 134 SER A N 1
ATOM 1062 C CA . SER A 1 134 ? 0.398 -10.505 14.717 1.00 91.69 134 SER A CA 1
ATOM 1063 C C . SER A 1 134 ? 0.294 -11.535 13.584 1.00 91.69 134 SER A C 1
ATOM 1065 O O . SER A 1 134 ? -0.113 -12.672 13.820 1.00 91.69 134 SER A O 1
ATOM 1067 N N . ARG A 1 135 ? 0.611 -11.122 12.355 1.00 93.69 135 ARG A N 1
ATOM 1068 C CA . ARG A 1 135 ? 0.630 -11.902 11.111 1.00 93.69 135 ARG A CA 1
ATOM 1069 C C . ARG A 1 135 ? 1.439 -11.134 10.065 1.00 93.69 135 ARG A C 1
ATOM 1071 O O . ARG A 1 135 ? 1.830 -9.997 10.319 1.00 93.69 135 ARG A O 1
ATOM 1078 N N . ASP A 1 136 ? 1.616 -11.705 8.881 1.00 93.38 136 ASP A N 1
ATOM 1079 C CA . ASP A 1 136 ? 2.222 -10.976 7.768 1.00 93.38 136 ASP A CA 1
ATOM 1080 C C . ASP A 1 136 ? 1.282 -9.888 7.236 1.00 93.38 136 ASP A C 1
ATOM 1082 O O . ASP A 1 136 ? 0.077 -10.096 7.057 1.00 93.38 136 ASP A O 1
ATOM 1086 N N . TYR A 1 137 ? 1.852 -8.718 6.958 1.00 96.12 137 TYR A N 1
ATOM 1087 C CA . TYR A 1 137 ? 1.160 -7.579 6.366 1.00 96.12 137 TYR A CA 1
ATOM 1088 C C . TYR A 1 137 ? 1.834 -7.159 5.064 1.00 96.12 137 TYR A C 1
ATOM 1090 O O . TYR A 1 137 ? 3.026 -7.375 4.840 1.00 96.12 137 TYR A O 1
ATOM 1098 N N . VAL A 1 138 ? 1.046 -6.516 4.210 1.00 97.19 138 VAL A N 1
ATOM 1099 C CA . VAL A 1 138 ? 1.493 -5.967 2.938 1.00 97.19 138 VAL A CA 1
ATOM 1100 C C . VAL A 1 138 ? 1.119 -4.496 2.848 1.00 97.19 138 VAL A C 1
ATOM 1102 O O . VAL A 1 138 ? -0.021 -4.113 3.126 1.00 97.19 138 VAL A O 1
ATOM 1105 N N . VAL A 1 139 ? 2.085 -3.673 2.442 1.00 98.38 139 VAL A N 1
ATOM 1106 C CA . VAL A 1 139 ? 1.843 -2.295 2.020 1.00 98.38 139 VAL A CA 1
ATOM 1107 C C . VAL A 1 139 ? 1.778 -2.259 0.503 1.00 98.38 139 VAL A C 1
ATOM 1109 O O . VAL A 1 139 ? 2.618 -2.852 -0.168 1.00 98.38 139 VAL A O 1
ATOM 1112 N N . PHE A 1 140 ? 0.814 -1.542 -0.059 1.00 98.25 140 PHE A N 1
ATOM 1113 C CA . PHE A 1 140 ? 0.736 -1.348 -1.500 1.00 98.25 140 PHE A CA 1
ATOM 1114 C C . PHE A 1 140 ? 0.363 0.082 -1.886 1.00 98.25 140 PHE A C 1
ATOM 1116 O O . PHE A 1 140 ? -0.276 0.818 -1.130 1.00 98.25 140 PHE A O 1
ATOM 1123 N N . TYR A 1 141 ? 0.789 0.482 -3.081 1.00 98.69 141 TYR A N 1
ATOM 1124 C CA . TYR A 1 141 ? 0.564 1.802 -3.657 1.00 98.69 141 TYR A CA 1
ATOM 1125 C C . TYR A 1 141 ? 0.101 1.669 -5.105 1.00 98.69 141 TYR A C 1
ATOM 1127 O O . TYR A 1 141 ? 0.774 1.046 -5.925 1.00 98.69 141 TYR A O 1
ATOM 1135 N N . ASN A 1 142 ? -1.041 2.280 -5.411 1.00 98.06 142 ASN A N 1
ATOM 1136 C CA . ASN A 1 142 ? -1.619 2.324 -6.751 1.00 98.06 142 ASN A CA 1
ATOM 1137 C C . ASN A 1 142 ? -1.335 3.701 -7.339 1.00 98.06 142 ASN A C 1
ATOM 1139 O O . ASN A 1 142 ? -1.984 4.666 -6.931 1.00 98.06 142 ASN A O 1
ATOM 1143 N N . CYS A 1 143 ? -0.344 3.807 -8.225 1.00 96.75 143 CYS A N 1
ATOM 1144 C CA . CYS A 1 143 ? 0.132 5.088 -8.726 1.00 96.75 143 CYS A CA 1
ATOM 1145 C C . CYS A 1 143 ? -0.609 5.514 -9.998 1.00 96.75 143 CYS A C 1
ATOM 1147 O O . CYS A 1 143 ? -0.501 4.863 -11.037 1.00 96.75 143 CYS A O 1
ATOM 1149 N N . GLY A 1 144 ? -1.311 6.645 -9.924 1.00 92.56 144 GLY A N 1
ATOM 1150 C CA . GLY A 1 144 ? -2.048 7.222 -11.047 1.00 92.56 144 GLY A CA 1
ATOM 1151 C C . GLY A 1 144 ? -3.306 6.443 -11.451 1.00 92.56 144 GLY A C 1
ATOM 1152 O O . GLY A 1 144 ? -3.597 5.359 -10.941 1.00 92.56 144 GLY A O 1
ATOM 1153 N N . GLN A 1 145 ? -4.068 7.030 -12.379 1.00 90.25 145 GLN A N 1
ATOM 1154 C CA . GLN A 1 145 ? -5.360 6.502 -12.832 1.00 90.25 145 GLN A CA 1
ATOM 1155 C C . GLN A 1 145 ? -5.226 5.084 -13.400 1.00 90.25 145 GLN A C 1
ATOM 1157 O O . GLN A 1 145 ? -5.910 4.176 -12.933 1.00 90.25 145 GLN A O 1
ATOM 1162 N N . ASP A 1 146 ? -4.277 4.877 -14.314 1.00 91.88 146 ASP A N 1
ATOM 1163 C CA . ASP A 1 146 ? -4.050 3.573 -14.958 1.00 91.88 146 ASP A CA 1
ATOM 1164 C C . ASP A 1 146 ? -3.350 2.566 -14.028 1.00 91.88 146 ASP A C 1
ATOM 1166 O O . ASP A 1 146 ? -3.317 1.375 -14.313 1.00 91.88 146 ASP A O 1
ATOM 1170 N N . GLY A 1 147 ? -2.835 3.022 -12.879 1.00 91.94 147 GLY A N 1
ATOM 1171 C CA . GLY A 1 147 ? -2.411 2.158 -11.774 1.00 91.94 147 GLY A CA 1
ATOM 1172 C C . GLY A 1 147 ? -3.571 1.740 -10.864 1.00 91.94 147 GLY A C 1
ATOM 1173 O O . GLY A 1 147 ? -3.352 1.069 -9.857 1.00 91.94 147 GLY A O 1
ATOM 1174 N N . GLY A 1 148 ? -4.805 2.148 -11.177 1.00 91.94 148 GLY A N 1
ATOM 1175 C CA . GLY A 1 148 ? -6.010 1.783 -10.438 1.00 91.94 148 GLY A CA 1
ATOM 1176 C C . GLY A 1 148 ? -6.264 2.632 -9.192 1.00 91.94 148 GLY A C 1
ATOM 1177 O O . GLY A 1 148 ? -6.890 2.154 -8.239 1.00 91.94 148 GLY A O 1
ATOM 1178 N N . CYS A 1 149 ? -5.774 3.876 -9.135 1.00 89.88 149 CYS A N 1
ATOM 1179 C CA . CYS A 1 149 ? -6.108 4.744 -8.010 1.00 89.88 149 CYS A CA 1
ATOM 1180 C C . CYS A 1 149 ? -7.580 5.183 -8.038 1.00 89.88 149 CYS A C 1
ATOM 1182 O O . CYS A 1 149 ? -8.081 5.671 -9.047 1.00 89.88 149 CYS A O 1
ATOM 1184 N N . SER A 1 150 ? -8.270 5.087 -6.899 1.00 88.06 150 SER A N 1
ATOM 1185 C CA . SER A 1 150 ? -9.638 5.612 -6.754 1.00 88.06 150 SER A CA 1
ATOM 1186 C C . SER A 1 150 ? -9.706 7.026 -6.173 1.00 88.06 150 SER A C 1
ATOM 1188 O O . SER A 1 150 ? -10.786 7.611 -6.130 1.00 88.06 150 SER A O 1
ATOM 1190 N N . ARG A 1 151 ? -8.593 7.523 -5.625 1.00 92.38 151 ARG A N 1
ATOM 1191 C CA . ARG A 1 151 ? -8.478 8.814 -4.935 1.00 92.38 151 ARG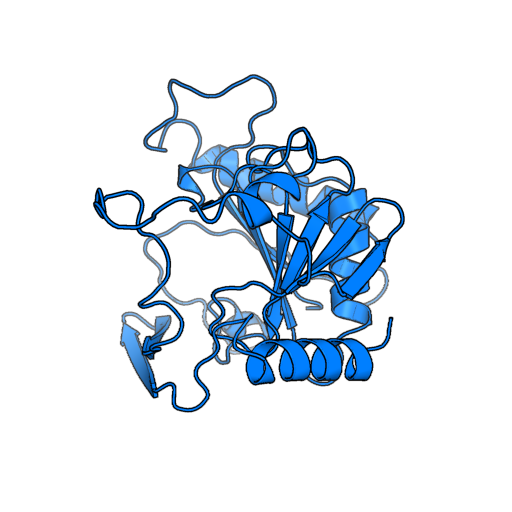 A CA 1
ATOM 1192 C C . ARG A 1 151 ? -7.149 9.473 -5.279 1.00 92.38 151 ARG A C 1
ATOM 1194 O O . ARG A 1 151 ? -6.170 8.765 -5.510 1.00 92.38 151 ARG A O 1
ATOM 1201 N N . LEU A 1 152 ? -7.137 10.802 -5.321 1.00 94.00 152 LEU A N 1
ATOM 1202 C CA . LEU A 1 152 ? -6.000 11.604 -5.773 1.00 94.00 152 LEU A CA 1
ATOM 1203 C C . LEU A 1 152 ? -5.058 12.031 -4.655 1.00 94.00 152 LEU A C 1
ATOM 1205 O O . LEU A 1 152 ? -3.873 12.178 -4.930 1.00 94.00 152 LEU A O 1
ATOM 1209 N N . HIS A 1 153 ? -5.533 12.262 -3.433 1.00 96.69 153 HIS A N 1
ATOM 1210 C CA . HIS A 1 153 ? -4.651 12.527 -2.299 1.00 96.69 153 HIS A CA 1
ATOM 1211 C C . HIS A 1 153 ? -3.754 11.306 -2.073 1.00 96.69 153 HIS A C 1
ATOM 1213 O O . HIS A 1 153 ? -4.249 10.184 -1.962 1.00 96.69 153 HIS A O 1
ATOM 1219 N N . LYS A 1 154 ? -2.437 11.527 -2.046 1.00 98.19 154 LYS A N 1
ATOM 1220 C CA . LYS A 1 154 ? -1.427 10.484 -1.921 1.00 98.19 154 LYS A CA 1
ATOM 1221 C C . LYS A 1 154 ? -1.615 9.633 -0.664 1.00 98.19 154 LYS A C 1
ATOM 1223 O O . LYS A 1 154 ? -1.663 10.138 0.456 1.00 98.19 154 LYS A O 1
ATOM 1228 N N . HIS A 1 155 ? -1.691 8.325 -0.864 1.00 98.38 155 HIS A N 1
ATOM 1229 C CA . HIS A 1 155 ? -1.827 7.353 0.206 1.00 98.38 155 HIS A CA 1
ATOM 1230 C C . HIS A 1 155 ? -1.271 5.987 -0.193 1.00 98.38 155 HIS A C 1
ATOM 1232 O O . HIS A 1 155 ? -1.447 5.531 -1.328 1.00 98.38 155 HIS A O 1
ATOM 1238 N N . LEU A 1 156 ? -0.655 5.310 0.773 1.00 98.69 156 LEU A N 1
ATOM 1239 C CA . LEU A 1 156 ? -0.404 3.872 0.709 1.00 98.69 156 LEU A CA 1
ATOM 1240 C C . LEU A 1 156 ? -1.530 3.128 1.421 1.00 98.69 156 LEU A C 1
ATOM 1242 O O . LEU A 1 156 ? -2.267 3.704 2.220 1.00 98.69 156 LEU A O 1
ATOM 1246 N N . GLN A 1 157 ? -1.665 1.842 1.145 1.00 98.56 157 GLN A N 1
ATOM 1247 C CA . GLN A 1 157 ? -2.635 0.974 1.798 1.00 98.56 157 GLN A CA 1
ATOM 1248 C C . GLN A 1 157 ? -1.905 -0.140 2.534 1.00 98.56 157 GLN A C 1
ATOM 1250 O O . GLN A 1 157 ? -0.910 -0.647 2.029 1.00 98.56 157 GLN A O 1
ATOM 1255 N N . LEU A 1 158 ? -2.395 -0.506 3.715 1.00 98.50 158 LEU A N 1
ATOM 1256 C CA . LEU A 1 158 ? -1.864 -1.594 4.535 1.00 98.50 158 LEU A CA 1
ATOM 1257 C C . LEU A 1 158 ? -2.995 -2.572 4.841 1.00 98.50 158 LEU A C 1
ATOM 1259 O O . LEU A 1 158 ? -4.081 -2.155 5.250 1.00 98.50 158 LEU A O 1
ATOM 1263 N N . MET A 1 159 ? -2.739 -3.863 4.671 1.00 97.62 159 MET A N 1
ATOM 1264 C CA . MET A 1 159 ? -3.671 -4.920 5.060 1.00 97.62 159 MET A CA 1
ATOM 1265 C C . MET A 1 159 ? -2.921 -6.219 5.386 1.00 97.62 159 MET A C 1
ATOM 1267 O O . MET A 1 159 ? -1.764 -6.357 4.975 1.00 97.62 159 MET A O 1
ATOM 1271 N N . PRO A 1 160 ? -3.550 -7.173 6.098 1.00 96.31 160 PRO A N 1
ATOM 1272 C CA . PRO A 1 160 ? -3.049 -8.536 6.195 1.00 96.31 160 PRO A CA 1
ATOM 1273 C C . PRO A 1 160 ? -2.681 -9.089 4.825 1.00 96.31 160 PRO A C 1
ATOM 1275 O O . PRO A 1 160 ? -3.433 -8.930 3.860 1.00 96.31 160 PRO A O 1
ATOM 1278 N N . MET A 1 161 ? -1.525 -9.733 4.746 1.00 93.69 161 MET A N 1
ATOM 1279 C CA . MET A 1 161 ? -1.071 -10.346 3.515 1.00 93.69 161 MET A CA 1
ATOM 1280 C C . MET A 1 161 ? -1.987 -11.527 3.158 1.00 93.69 161 MET A C 1
ATOM 1282 O O . MET A 1 161 ? -2.168 -12.417 3.990 1.00 93.69 161 MET A O 1
ATOM 1286 N N . PRO A 1 162 ? -2.568 -11.558 1.944 1.00 88.81 162 PRO A N 1
ATOM 1287 C CA . PRO A 1 162 ? -3.300 -12.727 1.481 1.00 88.81 162 PRO A CA 1
ATOM 1288 C C . PRO A 1 162 ? -2.373 -13.936 1.376 1.00 88.81 162 PRO A C 1
ATOM 1290 O O . PRO A 1 162 ? -1.205 -13.808 0.991 1.00 88.81 162 PRO A O 1
ATOM 1293 N N . GLU A 1 163 ? -2.912 -15.114 1.668 1.00 83.38 163 GLU A N 1
ATOM 1294 C CA . GLU A 1 163 ? -2.208 -16.367 1.424 1.00 83.38 163 GLU A CA 1
ATOM 1295 C C . GLU A 1 163 ? -1.942 -16.542 -0.079 1.00 83.38 163 GLU A C 1
ATOM 1297 O O . GLU A 1 163 ? -2.705 -16.072 -0.921 1.00 83.38 163 GLU A O 1
ATOM 1302 N N . HIS A 1 164 ? -0.855 -17.236 -0.425 1.00 83.56 164 HIS A N 1
ATOM 1303 C CA . HIS A 1 164 ? -0.542 -17.607 -1.813 1.00 83.56 164 HIS A CA 1
ATOM 1304 C C . HIS A 1 164 ? -0.442 -16.426 -2.797 1.00 83.56 164 HIS A C 1
ATOM 1306 O O . HIS A 1 164 ? -0.885 -16.520 -3.942 1.00 83.56 164 HIS A O 1
ATOM 1312 N N . SER A 1 165 ? 0.167 -15.317 -2.365 1.00 86.75 165 SER A N 1
ATOM 1313 C CA . SER A 1 165 ? 0.425 -14.163 -3.234 1.00 86.75 165 SER A CA 1
ATOM 1314 C C . SER A 1 165 ? 1.248 -14.529 -4.482 1.00 86.75 165 SER A C 1
ATOM 1316 O O . SER A 1 165 ? 1.954 -15.538 -4.506 1.00 86.75 165 SER A O 1
ATOM 1318 N N . LEU A 1 166 ? 1.225 -13.663 -5.506 1.00 87.38 166 LEU A N 1
ATOM 1319 C CA . LEU A 1 166 ? 2.010 -13.827 -6.742 1.00 87.38 166 LEU A CA 1
ATOM 1320 C C . LEU A 1 166 ? 3.485 -14.167 -6.473 1.00 87.38 166 LEU A C 1
ATOM 1322 O O . LEU A 1 166 ? 4.070 -14.980 -7.178 1.00 87.38 166 LEU A O 1
ATOM 1326 N N . ALA A 1 167 ? 4.073 -13.544 -5.451 1.00 88.75 167 ALA A N 1
ATOM 1327 C CA . ALA A 1 167 ? 5.480 -13.684 -5.100 1.00 88.75 167 ALA A CA 1
ATOM 1328 C C . ALA A 1 167 ? 5.751 -14.804 -4.077 1.00 88.75 167 ALA A C 1
ATOM 1330 O O . ALA A 1 167 ? 6.893 -14.968 -3.662 1.00 88.75 167 ALA A O 1
ATOM 1331 N N . ALA A 1 168 ? 4.741 -15.586 -3.672 1.00 87.69 168 ALA A N 1
ATOM 1332 C CA . ALA A 1 168 ? 4.891 -16.643 -2.665 1.00 87.69 168 ALA A CA 1
ATOM 1333 C C . ALA A 1 168 ? 5.870 -17.753 -3.087 1.00 87.69 168 ALA A C 1
ATOM 1335 O O . ALA A 1 168 ? 6.423 -18.452 -2.243 1.00 87.69 168 ALA A O 1
ATOM 1336 N N . PHE A 1 169 ? 6.139 -17.906 -4.388 1.00 87.06 169 PHE A N 1
ATOM 1337 C CA . PHE A 1 169 ? 7.181 -18.819 -4.859 1.00 87.06 169 PHE A CA 1
ATOM 1338 C C . PHE A 1 169 ? 8.587 -18.408 -4.384 1.00 87.06 169 PHE A C 1
ATOM 1340 O O . PHE A 1 169 ? 9.460 -19.257 -4.286 1.00 87.06 169 PHE A O 1
ATOM 1347 N N . LEU A 1 170 ? 8.825 -17.139 -4.034 1.00 87.75 170 LEU A N 1
ATOM 1348 C CA . LEU A 1 170 ? 10.122 -16.686 -3.516 1.00 87.75 170 LEU A CA 1
ATOM 1349 C C . LEU A 1 170 ? 10.412 -17.191 -2.091 1.00 87.75 170 LEU A C 1
ATOM 1351 O O . LEU A 1 170 ? 11.558 -17.123 -1.635 1.00 87.75 170 LEU A O 1
ATOM 1355 N N . ASP A 1 171 ? 9.398 -17.699 -1.388 1.00 84.38 171 ASP A N 1
ATOM 1356 C CA . ASP A 1 171 ? 9.509 -18.180 -0.008 1.00 84.38 171 ASP A CA 1
ATOM 1357 C C . ASP A 1 171 ? 10.070 -19.612 0.089 1.00 84.38 171 ASP A C 1
ATOM 1359 O O . ASP A 1 171 ? 10.395 -20.072 1.181 1.00 84.38 171 ASP A O 1
ATOM 1363 N N . SER A 1 172 ? 10.217 -20.313 -1.041 1.00 84.38 172 SER A N 1
ATOM 1364 C CA . SER A 1 172 ? 10.731 -21.684 -1.119 1.00 84.38 172 SER A CA 1
ATOM 1365 C C . SER A 1 172 ? 11.895 -21.777 -2.106 1.00 84.38 172 SER A C 1
ATOM 1367 O O . SER A 1 172 ? 11.858 -21.155 -3.164 1.00 84.38 172 SER A O 1
ATOM 1369 N N . GLU A 1 173 ? 12.914 -22.582 -1.788 1.00 83.62 173 GLU A N 1
ATOM 1370 C CA . GLU A 1 173 ? 14.040 -22.849 -2.700 1.00 83.62 173 GLU A CA 1
ATOM 1371 C C . GLU A 1 173 ? 13.586 -23.516 -4.009 1.00 83.62 173 GLU A C 1
ATOM 1373 O O . GLU A 1 173 ? 14.126 -23.217 -5.071 1.00 83.62 173 GLU A O 1
ATOM 1378 N N . ASP A 1 174 ? 12.543 -24.349 -3.943 1.00 88.25 174 ASP A N 1
ATOM 1379 C CA . ASP A 1 174 ? 11.955 -25.048 -5.093 1.00 88.25 174 ASP A CA 1
ATOM 1380 C C . ASP A 1 174 ? 10.786 -24.278 -5.733 1.00 88.25 174 ASP A C 1
ATOM 1382 O O . ASP A 1 174 ? 10.068 -24.799 -6.598 1.00 88.25 174 ASP A O 1
ATOM 1386 N N . GLY A 1 175 ? 10.547 -23.042 -5.290 1.00 85.12 175 GLY A N 1
ATOM 1387 C CA . GLY A 1 175 ? 9.449 -22.230 -5.779 1.00 85.12 175 GLY A CA 1
ATOM 1388 C C . GLY A 1 175 ? 9.615 -21.869 -7.252 1.00 85.12 175 GLY A C 1
ATOM 1389 O O . GLY A 1 175 ? 10.667 -21.419 -7.703 1.00 85.12 175 GLY A O 1
ATOM 1390 N N . LYS A 1 176 ? 8.543 -22.061 -8.022 1.00 87.56 176 LYS A N 1
ATOM 1391 C CA . LYS A 1 176 ? 8.513 -21.750 -9.453 1.00 87.56 176 LYS A CA 1
ATOM 1392 C C . LYS A 1 176 ? 7.733 -20.474 -9.693 1.00 87.56 176 LYS A C 1
ATOM 1394 O O . LYS A 1 176 ? 6.579 -20.371 -9.280 1.00 87.56 176 LYS A O 1
ATOM 1399 N N . GLU A 1 177 ? 8.363 -19.541 -10.394 1.00 89.31 177 GLU A N 1
ATOM 1400 C CA . GLU A 1 177 ? 7.696 -18.331 -10.855 1.00 89.31 177 GLU A CA 1
ATOM 1401 C C . GLU A 1 177 ? 6.481 -18.703 -11.728 1.00 89.31 177 GLU A C 1
ATOM 1403 O O . GLU A 1 177 ? 6.619 -19.507 -12.660 1.00 89.31 177 GLU A O 1
ATOM 1408 N N . PRO A 1 178 ? 5.281 -18.169 -11.432 1.00 87.62 178 PRO A N 1
ATOM 1409 C CA . PRO A 1 178 ? 4.101 -18.430 -12.241 1.00 87.62 178 PRO A CA 1
ATOM 1410 C C . PRO A 1 178 ? 4.224 -17.760 -13.613 1.00 87.62 178 PRO A C 1
ATOM 1412 O O . PRO A 1 178 ? 4.741 -16.653 -13.747 1.00 87.62 178 PRO A O 1
ATOM 1415 N N . ASN A 1 179 ? 3.694 -18.412 -14.649 1.00 89.25 179 ASN A N 1
ATOM 1416 C CA . ASN A 1 179 ? 3.677 -17.840 -15.991 1.00 89.25 179 ASN A CA 1
ATOM 1417 C C . ASN A 1 179 ? 2.529 -16.831 -16.115 1.00 89.25 179 ASN A C 1
ATOM 1419 O O . ASN A 1 179 ? 1.367 -17.221 -16.257 1.00 89.25 179 ASN A O 1
ATOM 1423 N N . VAL A 1 180 ? 2.859 -15.541 -16.061 1.00 92.00 180 VAL A N 1
ATOM 1424 C CA . VAL A 1 180 ? 1.884 -14.444 -16.053 1.00 92.00 180 VAL A CA 1
ATOM 1425 C C . VAL A 1 180 ? 1.933 -13.604 -17.336 1.00 92.00 180 VAL A C 1
ATOM 1427 O O . VAL A 1 180 ? 3.006 -13.389 -17.897 1.00 92.00 180 VAL A O 1
ATOM 1430 N N . PRO A 1 181 ? 0.789 -13.077 -17.819 1.00 91.75 181 PRO A N 1
ATOM 1431 C CA . PRO A 1 181 ? 0.723 -12.299 -19.059 1.00 91.75 181 PRO A CA 1
ATOM 1432 C C . PRO A 1 181 ? 1.119 -10.820 -18.883 1.00 91.75 181 PRO A C 1
ATOM 1434 O O . PRO A 1 181 ? 0.839 -9.998 -19.754 1.00 91.75 181 PRO A O 1
ATOM 1437 N N . PHE A 1 182 ? 1.736 -10.455 -17.758 1.00 91.50 182 PHE A N 1
ATOM 1438 C CA . PHE A 1 182 ? 2.120 -9.084 -17.424 1.00 91.50 182 PHE A CA 1
ATOM 1439 C C . PHE A 1 182 ? 3.579 -9.010 -16.970 1.00 91.50 182 PHE A C 1
ATOM 1441 O O . PHE A 1 182 ? 4.166 -9.990 -16.523 1.00 91.50 182 PHE A O 1
ATOM 1448 N N . GLN A 1 183 ? 4.175 -7.826 -17.108 1.00 93.44 183 GLN A N 1
ATOM 1449 C CA . GLN A 1 183 ? 5.541 -7.567 -16.663 1.00 93.44 183 GLN A CA 1
ATOM 1450 C C . GLN A 1 183 ? 5.535 -7.169 -15.192 1.00 93.44 183 GLN A C 1
ATOM 1452 O O . GLN A 1 183 ? 4.713 -6.357 -14.768 1.00 93.44 183 GLN A O 1
ATOM 1457 N N . TRP A 1 184 ? 6.475 -7.708 -14.430 1.00 95.31 184 TRP A N 1
ATOM 1458 C CA . TRP A 1 184 ? 6.667 -7.366 -13.031 1.00 95.31 184 TRP A CA 1
ATOM 1459 C C . TRP A 1 184 ? 8.157 -7.443 -12.694 1.00 95.31 184 TRP A C 1
ATOM 1461 O O . TRP A 1 184 ? 8.928 -8.118 -13.373 1.00 95.31 184 TRP A O 1
ATOM 1471 N N . PHE A 1 185 ? 8.568 -6.700 -11.672 1.00 96.06 185 PHE A N 1
ATOM 1472 C CA . PHE A 1 185 ? 9.955 -6.622 -11.226 1.00 96.06 185 PHE A CA 1
ATOM 1473 C C . PHE A 1 185 ? 9.966 -6.710 -9.707 1.00 96.06 185 PHE A C 1
ATOM 1475 O O . PHE A 1 185 ? 9.075 -6.164 -9.054 1.00 96.06 185 PHE A O 1
ATOM 1482 N N . TYR A 1 186 ? 10.979 -7.358 -9.141 1.00 95.38 186 TYR A N 1
ATOM 1483 C CA . TYR A 1 186 ? 11.102 -7.490 -7.696 1.00 95.38 186 TYR A CA 1
ATOM 1484 C C . TYR A 1 186 ? 12.544 -7.304 -7.231 1.00 95.38 186 TYR A C 1
ATOM 1486 O O . TYR A 1 186 ? 13.503 -7.464 -7.987 1.00 95.38 186 TYR A O 1
ATOM 1494 N N . HIS A 1 187 ? 12.684 -6.967 -5.954 1.00 93.81 187 HIS A N 1
ATOM 1495 C CA . HIS A 1 187 ? 13.951 -6.955 -5.244 1.00 93.81 187 HIS A CA 1
ATOM 1496 C C . HIS A 1 187 ? 13.725 -7.603 -3.881 1.00 93.81 187 HIS A C 1
ATOM 1498 O O . HIS A 1 187 ? 12.904 -7.120 -3.107 1.00 93.81 187 HIS A O 1
ATOM 1504 N N . ARG A 1 188 ? 14.436 -8.698 -3.595 1.00 91.44 188 ARG A N 1
ATOM 1505 C CA . ARG A 1 188 ? 14.348 -9.378 -2.297 1.00 91.44 188 ARG A CA 1
ATOM 1506 C C . ARG A 1 188 ? 15.181 -8.628 -1.266 1.00 91.44 188 ARG A C 1
ATOM 1508 O O . ARG A 1 188 ? 16.375 -8.411 -1.491 1.00 91.44 188 ARG A O 1
ATOM 1515 N N . LEU A 1 189 ? 14.571 -8.243 -0.149 1.00 89.00 189 LEU A N 1
ATOM 1516 C CA . LEU A 1 189 ? 15.267 -7.503 0.894 1.00 89.00 189 LEU A CA 1
ATOM 1517 C C . LEU A 1 189 ? 16.232 -8.440 1.632 1.00 89.00 189 LEU A C 1
ATOM 1519 O O . LEU A 1 189 ? 15.888 -9.547 2.038 1.00 89.00 189 LEU A O 1
ATOM 1523 N N . LYS A 1 190 ? 17.483 -8.007 1.808 1.00 80.81 190 LYS A N 1
ATOM 1524 C CA . LYS A 1 190 ? 18.456 -8.738 2.632 1.00 80.81 190 LYS A CA 1
ATOM 1525 C C . LYS A 1 190 ? 18.285 -8.294 4.084 1.00 80.81 190 LYS A C 1
ATOM 1527 O O . LYS A 1 190 ? 18.335 -7.102 4.374 1.00 80.81 190 LYS A O 1
ATOM 1532 N N . SER A 1 191 ? 18.106 -9.255 4.988 1.00 69.12 191 SER A N 1
ATOM 1533 C CA . SER A 1 191 ? 17.567 -9.066 6.345 1.00 69.12 191 SER A CA 1
ATOM 1534 C C . SER A 1 191 ? 18.343 -8.143 7.293 1.00 69.12 191 SER A C 1
ATOM 1536 O O . SER A 1 191 ? 17.827 -7.833 8.361 1.00 69.12 191 SER A O 1
ATOM 1538 N N . GLN A 1 192 ? 19.559 -7.695 6.968 1.00 64.94 192 GLN A N 1
ATOM 1539 C CA . GLN A 1 192 ? 20.399 -7.047 7.980 1.00 64.94 192 GLN A CA 1
ATOM 1540 C C . GLN A 1 192 ? 20.265 -5.521 8.069 1.00 64.94 192 GLN A C 1
ATOM 1542 O O . GLN A 1 192 ? 20.431 -5.010 9.169 1.00 64.94 192 GLN A O 1
ATOM 1547 N N . HIS A 1 193 ? 19.896 -4.780 7.012 1.00 73.88 193 HIS A N 1
ATOM 1548 C CA . HIS A 1 193 ? 19.859 -3.303 7.083 1.00 73.88 193 HIS A CA 1
ATOM 1549 C C . HIS A 1 193 ? 18.844 -2.649 6.130 1.00 73.88 193 HIS A C 1
ATOM 1551 O O . HIS A 1 193 ? 19.210 -1.831 5.284 1.00 73.88 193 HIS A O 1
ATOM 1557 N N . VAL A 1 194 ? 17.557 -2.980 6.264 1.00 90.12 194 VAL A N 1
ATOM 1558 C CA . VAL A 1 194 ? 16.506 -2.261 5.526 1.00 90.12 194 VAL A CA 1
ATOM 1559 C C . VAL A 1 194 ? 16.259 -0.903 6.183 1.00 90.12 194 VAL A C 1
ATOM 1561 O O . VAL A 1 194 ? 15.880 -0.814 7.348 1.00 90.12 194 VAL A O 1
ATOM 1564 N N . THR A 1 195 ? 16.487 0.165 5.423 1.00 94.25 195 THR A N 1
ATOM 1565 C CA . THR A 1 195 ? 16.263 1.559 5.837 1.00 94.25 195 THR A CA 1
ATOM 1566 C C . THR A 1 195 ? 15.398 2.297 4.809 1.00 94.25 195 THR A C 1
ATOM 1568 O O . THR A 1 195 ? 15.449 1.943 3.625 1.00 94.25 195 THR A O 1
ATOM 1571 N N . PRO A 1 196 ? 14.647 3.350 5.188 1.00 95.69 196 PRO A N 1
ATOM 1572 C CA . PRO A 1 196 ? 13.863 4.135 4.228 1.00 95.69 196 PRO A CA 1
ATOM 1573 C C . PRO A 1 196 ? 14.675 4.677 3.032 1.00 95.69 196 PRO A C 1
ATOM 1575 O O . PRO A 1 196 ? 14.196 4.551 1.900 1.00 95.69 196 PRO A O 1
ATOM 1578 N N . PRO A 1 197 ? 15.926 5.165 3.202 1.00 96.56 197 PRO A N 1
ATOM 1579 C CA . PRO A 1 197 ? 16.778 5.516 2.065 1.00 96.56 197 PRO A CA 1
ATOM 1580 C C . PRO A 1 197 ? 17.065 4.328 1.137 1.00 96.56 197 PRO A C 1
ATOM 1582 O O . PRO A 1 197 ? 16.952 4.451 -0.082 1.00 96.56 197 PRO A O 1
ATOM 1585 N N . SER A 1 198 ? 17.383 3.149 1.689 1.00 95.38 198 SER A N 1
ATOM 1586 C CA . SER A 1 198 ? 17.636 1.952 0.872 1.00 95.38 198 SER A CA 1
ATOM 1587 C C . SER A 1 198 ? 16.394 1.499 0.095 1.00 95.38 198 SER A C 1
ATOM 1589 O O . SER A 1 198 ? 16.503 1.173 -1.086 1.00 95.38 198 SER A O 1
ATOM 1591 N N . LEU A 1 199 ? 15.208 1.560 0.716 1.00 96.62 199 LEU A N 1
ATOM 1592 C CA . LEU A 1 199 ? 13.931 1.254 0.068 1.00 96.62 199 LEU A CA 1
ATOM 1593 C C . LEU A 1 199 ? 13.625 2.243 -1.058 1.00 96.62 199 LEU A C 1
ATOM 1595 O O . LEU A 1 199 ? 13.156 1.841 -2.119 1.00 96.62 199 LEU A O 1
ATOM 1599 N N . THR A 1 200 ? 13.957 3.519 -0.859 1.00 97.81 200 THR A N 1
ATOM 1600 C CA . THR A 1 200 ? 13.799 4.560 -1.882 1.00 97.81 200 THR A CA 1
ATOM 1601 C C . THR A 1 200 ? 14.671 4.277 -3.105 1.00 97.81 200 THR A C 1
ATOM 1603 O O . THR A 1 200 ? 14.189 4.382 -4.232 1.00 97.81 200 THR A O 1
ATOM 1606 N N . THR A 1 201 ? 15.924 3.859 -2.901 1.00 97.25 201 THR A N 1
ATOM 1607 C CA . THR A 1 201 ? 16.827 3.452 -3.992 1.00 97.25 201 THR A CA 1
ATOM 1608 C C . THR A 1 201 ? 16.283 2.242 -4.749 1.00 97.25 201 THR A C 1
ATOM 1610 O O . THR A 1 201 ? 16.174 2.283 -5.973 1.00 97.25 201 THR A O 1
ATOM 1613 N N . VAL A 1 202 ? 15.867 1.194 -4.028 1.00 97.12 202 VAL A N 1
ATOM 1614 C CA . VAL A 1 202 ? 15.268 -0.010 -4.630 1.00 97.12 202 VAL A CA 1
ATOM 1615 C C . VAL A 1 202 ? 14.022 0.347 -5.443 1.00 97.12 202 VAL A C 1
ATOM 1617 O O . VAL A 1 202 ? 13.881 -0.078 -6.588 1.00 97.12 202 VAL A O 1
ATOM 1620 N N . TYR A 1 203 ? 13.135 1.170 -4.887 1.00 98.19 203 TYR A N 1
ATOM 1621 C CA . TYR A 1 203 ? 11.941 1.635 -5.580 1.00 98.19 203 TYR A CA 1
ATOM 1622 C C . TYR A 1 203 ? 12.270 2.435 -6.840 1.00 98.19 203 TYR A C 1
ATOM 1624 O O . TYR A 1 203 ? 11.657 2.198 -7.876 1.00 98.19 203 TYR A O 1
ATOM 1632 N N . ALA A 1 204 ? 13.249 3.342 -6.791 1.00 98.25 204 ALA A N 1
ATOM 1633 C CA . ALA A 1 204 ? 13.669 4.102 -7.964 1.00 98.25 204 ALA A CA 1
ATOM 1634 C C . ALA A 1 204 ? 14.186 3.180 -9.085 1.00 98.25 204 ALA A C 1
ATOM 1636 O O . ALA A 1 204 ? 13.854 3.380 -10.258 1.00 98.25 204 ALA A O 1
ATOM 1637 N N . ASP A 1 205 ? 14.937 2.134 -8.732 1.00 98.25 205 ASP A N 1
ATOM 1638 C CA . ASP A 1 205 ? 15.439 1.144 -9.685 1.00 98.25 205 ASP A CA 1
ATOM 1639 C C . ASP A 1 205 ? 14.318 0.294 -10.304 1.00 98.25 205 ASP A C 1
ATOM 1641 O O . ASP A 1 205 ? 14.322 0.062 -11.519 1.00 98.25 205 ASP A O 1
ATOM 1645 N N . LEU A 1 206 ? 13.344 -0.151 -9.503 1.00 98.31 206 LEU A N 1
ATOM 1646 C CA . LEU A 1 206 ? 12.171 -0.894 -9.982 1.00 98.31 206 LEU A CA 1
ATOM 1647 C C . LEU A 1 206 ? 11.255 -0.008 -10.835 1.00 98.31 206 LEU A C 1
ATOM 1649 O O . LEU A 1 206 ? 10.811 -0.424 -11.905 1.00 98.31 206 LEU A O 1
ATOM 1653 N N . LEU A 1 207 ? 11.029 1.241 -10.424 1.00 97.94 207 LEU A N 1
ATOM 1654 C CA . LEU A 1 207 ? 10.237 2.209 -11.179 1.00 97.94 207 LEU A CA 1
ATOM 1655 C C . LEU A 1 207 ? 10.880 2.525 -12.532 1.00 97.94 207 LEU A C 1
ATOM 1657 O O . LEU A 1 207 ? 10.172 2.667 -13.529 1.00 97.94 207 LEU A O 1
ATOM 1661 N N . ARG A 1 208 ? 12.214 2.603 -12.604 1.00 97.88 208 ARG A N 1
ATOM 1662 C CA . ARG A 1 208 ? 12.938 2.771 -13.872 1.00 97.88 208 ARG A CA 1
ATOM 1663 C C . ARG A 1 208 ? 12.711 1.582 -14.810 1.00 97.88 208 ARG A C 1
ATOM 1665 O O . ARG A 1 208 ? 12.481 1.802 -15.997 1.00 97.88 208 ARG A O 1
ATOM 1672 N N . GLN A 1 209 ? 12.732 0.351 -14.294 1.00 98.12 209 GLN A N 1
ATOM 1673 C CA . GLN A 1 209 ? 12.432 -0.856 -15.078 1.00 98.12 209 GLN A CA 1
ATOM 1674 C C . GLN A 1 209 ? 10.978 -0.863 -15.568 1.00 98.12 209 GLN A C 1
ATOM 1676 O O . GLN A 1 209 ? 10.738 -0.991 -16.769 1.00 98.12 209 GLN A O 1
ATOM 1681 N N . ALA A 1 210 ? 10.022 -0.610 -14.667 1.00 96.38 210 ALA A N 1
ATOM 1682 C CA . ALA A 1 210 ? 8.602 -0.493 -14.996 1.00 96.38 210 ALA A CA 1
ATOM 1683 C C . ALA A 1 210 ? 8.342 0.592 -16.051 1.00 96.38 210 ALA A C 1
ATOM 1685 O O . ALA A 1 210 ? 7.637 0.362 -17.031 1.00 96.38 210 ALA A O 1
ATOM 1686 N N . THR A 1 211 ? 8.989 1.752 -15.916 1.00 95.12 211 THR A N 1
ATOM 1687 C CA . THR A 1 211 ? 8.906 2.841 -16.897 1.00 95.12 211 THR A CA 1
ATOM 1688 C C . THR A 1 211 ? 9.494 2.423 -18.244 1.00 95.12 211 THR A C 1
ATOM 1690 O O . THR A 1 211 ? 8.912 2.734 -19.280 1.00 95.12 211 THR A O 1
ATOM 1693 N N . GLY A 1 212 ? 10.613 1.694 -18.257 1.00 95.69 212 GLY A N 1
ATOM 1694 C CA . GLY A 1 212 ? 11.246 1.211 -19.487 1.00 95.69 212 GLY A CA 1
ATOM 1695 C C . GLY A 1 212 ? 10.329 0.333 -20.341 1.00 95.69 212 GLY A C 1
ATOM 1696 O O . GLY A 1 212 ? 10.367 0.426 -21.566 1.00 95.69 212 GLY A O 1
ATOM 1697 N N . VAL A 1 213 ? 9.467 -0.471 -19.707 1.00 94.12 213 VAL A N 1
ATOM 1698 C CA . VAL A 1 213 ? 8.523 -1.355 -20.413 1.00 94.12 213 VAL A CA 1
ATOM 1699 C C . VAL A 1 213 ? 7.124 -0.760 -20.592 1.00 94.12 213 VAL A C 1
ATOM 1701 O O . VAL A 1 213 ? 6.433 -1.139 -21.536 1.00 94.12 213 VAL A O 1
ATOM 1704 N N . GLY A 1 214 ? 6.692 0.149 -19.712 1.00 89.25 214 GLY A N 1
ATOM 1705 C CA . GLY A 1 214 ? 5.322 0.676 -19.666 1.00 89.25 214 GLY A CA 1
ATOM 1706 C C . GLY A 1 214 ? 5.128 2.064 -20.282 1.00 89.25 214 GLY A C 1
ATOM 1707 O O . GLY A 1 214 ? 4.000 2.436 -20.612 1.00 89.25 214 GLY A O 1
ATOM 1708 N N . LYS A 1 215 ? 6.197 2.851 -20.470 1.00 85.25 215 LYS A N 1
ATOM 1709 C CA . LYS A 1 215 ? 6.084 4.235 -20.956 1.00 85.25 215 LYS A CA 1
ATOM 1710 C C . LYS A 1 215 ? 5.381 4.300 -22.316 1.00 85.25 215 LYS A C 1
ATOM 1712 O O . LYS A 1 215 ? 5.784 3.639 -23.270 1.00 85.25 215 LYS A O 1
ATOM 1717 N N . GLY A 1 216 ? 4.345 5.138 -22.396 1.00 82.31 216 GLY A N 1
ATOM 1718 C CA . GLY A 1 216 ? 3.556 5.356 -23.612 1.00 82.31 216 GLY A CA 1
ATOM 1719 C C . GLY A 1 216 ? 2.574 4.232 -23.957 1.00 82.31 216 GLY A C 1
ATOM 1720 O O . GLY A 1 216 ? 1.960 4.295 -25.015 1.00 82.31 216 GLY A O 1
ATOM 1721 N N . ARG A 1 217 ? 2.427 3.214 -23.098 1.00 83.31 217 ARG A N 1
ATOM 1722 C CA . ARG A 1 217 ? 1.511 2.078 -23.313 1.00 83.31 217 ARG A CA 1
ATOM 1723 C C . ARG A 1 217 ? 0.232 2.142 -22.477 1.00 83.31 217 ARG A C 1
ATOM 1725 O O . ARG A 1 217 ? -0.608 1.261 -22.601 1.00 83.31 217 ARG A O 1
ATOM 1732 N N . PHE A 1 218 ? 0.113 3.141 -21.611 1.00 81.56 218 PHE A N 1
ATOM 1733 C CA . PHE A 1 218 ? -1.034 3.329 -20.729 1.00 81.56 218 PHE A CA 1
ATOM 1734 C C . PHE A 1 218 ? -2.079 4.246 -21.381 1.00 81.56 218 PHE A C 1
ATOM 1736 O O . PHE A 1 218 ? -1.729 5.117 -22.183 1.00 81.56 218 PHE A O 1
ATOM 1743 N N . GLU A 1 219 ? -3.355 4.017 -21.067 1.00 80.81 219 GLU A N 1
ATOM 1744 C CA . GLU A 1 219 ? -4.517 4.613 -21.743 1.00 80.81 219 GLU A CA 1
ATOM 1745 C C . GLU A 1 219 ? -4.479 6.148 -21.743 1.00 80.81 219 GLU A C 1
ATOM 1747 O O . GLU A 1 219 ? -4.847 6.782 -22.733 1.00 80.81 219 GLU A O 1
ATOM 1752 N N . HIS A 1 220 ? -3.960 6.754 -20.671 1.00 80.19 220 HIS A N 1
ATOM 1753 C CA . HIS A 1 220 ? -3.974 8.206 -20.469 1.00 80.19 220 HIS A CA 1
ATOM 1754 C C . HIS A 1 220 ? -2.603 8.885 -20.676 1.00 80.19 220 HIS A C 1
ATOM 1756 O O . HIS A 1 220 ? -2.347 9.965 -20.137 1.00 80.19 220 HIS A O 1
ATOM 1762 N N . ALA A 1 221 ? -1.713 8.301 -21.489 1.00 72.06 221 ALA A N 1
ATOM 1763 C CA . ALA A 1 221 ? -0.347 8.805 -21.712 1.00 72.06 221 ALA A CA 1
ATOM 1764 C C . ALA A 1 221 ? -0.233 10.237 -22.258 1.00 72.06 221 ALA A C 1
ATOM 1766 O O . ALA A 1 221 ? 0.781 10.893 -22.023 1.00 72.06 221 ALA A O 1
ATOM 1767 N N . GLY A 1 222 ? -1.260 10.747 -22.941 1.00 66.38 222 GLY A N 1
ATOM 1768 C CA . GLY A 1 222 ? -1.265 12.106 -23.496 1.00 66.38 222 GLY A CA 1
ATOM 1769 C C . GLY A 1 222 ? -1.528 13.233 -22.485 1.00 66.38 222 GLY A C 1
ATOM 1770 O O . GLY A 1 222 ? -1.264 14.387 -22.806 1.00 66.38 222 GLY A O 1
ATOM 1771 N N . ASN A 1 223 ? -2.017 12.922 -21.277 1.00 68.25 223 ASN A N 1
ATOM 1772 C CA . ASN A 1 223 ? -2.535 13.912 -20.316 1.00 68.25 223 ASN A CA 1
ATOM 1773 C C . ASN A 1 223 ? -1.712 14.009 -19.015 1.00 68.25 223 ASN A C 1
ATOM 1775 O O . ASN A 1 223 ? -2.210 14.478 -17.990 1.00 68.25 223 ASN A O 1
ATOM 1779 N N . THR A 1 224 ? -0.456 13.557 -19.016 1.00 71.19 224 THR A N 1
ATOM 1780 C CA . THR A 1 224 ? 0.357 13.511 -17.791 1.00 71.19 224 THR A CA 1
ATOM 1781 C C . THR A 1 224 ? 0.942 14.874 -17.427 1.00 71.19 224 THR A C 1
ATOM 1783 O O . THR A 1 224 ? 1.638 15.492 -18.234 1.00 71.19 224 THR A O 1
ATOM 1786 N N . GLN A 1 225 ? 0.730 15.317 -16.186 1.00 77.75 225 GLN A N 1
ATOM 1787 C CA . GLN A 1 225 ? 1.368 16.521 -15.650 1.00 77.75 225 GLN A CA 1
ATOM 1788 C C . GLN A 1 225 ? 2.872 16.299 -15.391 1.00 77.75 225 GLN A C 1
ATOM 1790 O O . GLN A 1 225 ? 3.287 15.160 -15.140 1.00 77.75 225 GLN A O 1
ATOM 1795 N N . PRO A 1 226 ? 3.703 17.359 -15.385 1.00 77.12 226 PRO A N 1
ATOM 1796 C CA . PRO A 1 226 ? 5.100 17.261 -14.964 1.00 77.12 226 PRO A CA 1
ATOM 1797 C C . PRO A 1 226 ? 5.236 16.616 -13.576 1.00 77.12 226 PRO A C 1
ATOM 1799 O O . PRO A 1 226 ? 4.471 16.925 -12.668 1.00 77.12 226 PRO A O 1
ATOM 1802 N N . GLY A 1 227 ? 6.204 15.712 -13.411 1.00 79.75 227 GLY A N 1
ATOM 1803 C CA . GLY A 1 227 ? 6.414 14.979 -12.152 1.00 79.75 227 GLY A CA 1
ATOM 1804 C C . GLY A 1 227 ? 5.536 13.734 -11.964 1.00 79.75 227 GLY A C 1
ATOM 1805 O O . GLY A 1 227 ? 5.699 13.030 -10.968 1.00 79.75 227 GLY A O 1
ATOM 1806 N N . THR A 1 228 ? 4.654 13.422 -12.920 1.00 90.31 228 THR A N 1
ATOM 1807 C CA . THR A 1 228 ? 3.878 12.171 -12.934 1.00 90.31 228 THR A CA 1
ATOM 1808 C C . THR A 1 228 ? 4.795 10.970 -13.164 1.00 90.31 228 THR A C 1
ATOM 1810 O O . THR A 1 228 ? 5.540 10.926 -14.146 1.00 90.31 228 THR A O 1
ATOM 1813 N N . ALA A 1 229 ? 4.736 9.982 -12.272 1.00 93.62 229 ALA A N 1
ATOM 1814 C CA . ALA A 1 229 ? 5.384 8.694 -12.483 1.00 93.62 229 ALA A CA 1
ATOM 1815 C C . ALA A 1 229 ? 4.636 7.876 -13.552 1.00 93.62 229 ALA A C 1
ATOM 1817 O O . ALA A 1 229 ? 3.439 8.065 -13.770 1.00 93.62 229 ALA A O 1
ATOM 1818 N N . CYS A 1 230 ? 5.327 6.933 -14.204 1.00 93.75 230 CYS A N 1
ATOM 1819 C CA . CYS A 1 230 ? 4.648 5.914 -15.010 1.00 93.75 230 CYS A CA 1
ATOM 1820 C C . CYS A 1 230 ? 3.602 5.211 -14.129 1.00 93.75 230 CYS A C 1
ATOM 1822 O O . CYS A 1 230 ? 3.975 4.813 -13.023 1.00 93.75 230 CYS A O 1
ATOM 1824 N N . PRO A 1 231 ? 2.340 5.043 -14.565 1.00 94.94 231 PRO A N 1
ATOM 1825 C CA . PRO A 1 231 ? 1.359 4.299 -13.785 1.00 94.94 231 PRO A CA 1
ATOM 1826 C C . PRO A 1 231 ? 1.879 2.899 -13.448 1.00 94.94 231 PRO A C 1
ATOM 1828 O O . PRO A 1 231 ? 2.429 2.214 -14.312 1.00 94.94 231 PRO A O 1
ATOM 1831 N N . HIS A 1 232 ? 1.780 2.516 -12.177 1.00 96.75 232 HIS A N 1
ATOM 1832 C CA . HIS A 1 232 ? 2.310 1.253 -11.664 1.00 96.75 232 HIS A CA 1
ATOM 1833 C C . HIS A 1 232 ? 1.661 0.888 -10.326 1.00 96.75 232 HIS A C 1
ATOM 1835 O O . HIS A 1 232 ? 1.114 1.746 -9.627 1.00 96.75 232 HIS A O 1
ATOM 1841 N N . ASN A 1 233 ? 1.792 -0.381 -9.944 1.00 97.75 233 ASN A N 1
ATOM 1842 C CA . ASN A 1 233 ? 1.529 -0.841 -8.587 1.00 97.75 233 ASN A CA 1
ATOM 1843 C C . ASN A 1 233 ? 2.858 -1.154 -7.896 1.00 97.75 233 ASN A C 1
ATOM 1845 O O . ASN A 1 233 ? 3.719 -1.819 -8.469 1.00 97.75 233 ASN A O 1
ATOM 1849 N N . MET A 1 234 ? 3.025 -0.669 -6.668 1.00 97.81 234 MET A N 1
ATOM 1850 C CA . MET A 1 234 ? 4.132 -1.042 -5.788 1.00 97.81 234 MET A CA 1
ATOM 1851 C C . MET A 1 234 ? 3.572 -1.894 -4.656 1.00 97.81 234 MET A C 1
ATOM 1853 O O . MET A 1 234 ? 2.535 -1.553 -4.087 1.00 97.81 234 MET A O 1
ATOM 1857 N N . ILE A 1 235 ? 4.254 -2.992 -4.344 1.00 97.38 235 ILE A N 1
ATOM 1858 C CA . ILE A 1 235 ? 3.944 -3.876 -3.224 1.00 97.38 235 ILE A CA 1
ATOM 1859 C C . ILE A 1 235 ? 5.210 -4.002 -2.375 1.00 97.38 235 ILE A C 1
ATOM 1861 O O . ILE A 1 235 ? 6.280 -4.301 -2.902 1.00 97.38 235 ILE A O 1
ATOM 1865 N N . LEU A 1 236 ? 5.082 -3.778 -1.070 1.00 96.81 236 LEU A N 1
ATOM 1866 C CA . LEU A 1 236 ? 6.147 -3.873 -0.081 1.00 96.81 236 LEU A CA 1
ATOM 1867 C C . LEU A 1 236 ? 5.723 -4.832 1.033 1.00 96.81 236 LEU A C 1
ATOM 1869 O O . LEU A 1 236 ? 4.647 -4.700 1.618 1.00 96.81 236 LEU A O 1
ATOM 1873 N N . THR A 1 237 ? 6.610 -5.769 1.347 1.00 93.94 237 THR A N 1
ATOM 1874 C CA . THR A 1 237 ? 6.513 -6.647 2.519 1.00 93.94 237 THR A CA 1
ATOM 1875 C C . THR A 1 237 ? 7.815 -6.550 3.313 1.00 93.94 237 THR A C 1
ATOM 1877 O O . THR A 1 237 ? 8.763 -5.902 2.872 1.00 93.94 237 THR A O 1
ATOM 1880 N N . ASN A 1 238 ? 7.882 -7.190 4.477 1.00 88.19 238 ASN A N 1
ATOM 1881 C CA . ASN A 1 238 ? 9.106 -7.296 5.278 1.00 88.19 238 ASN A CA 1
ATOM 1882 C C . ASN A 1 238 ? 10.094 -8.374 4.764 1.00 88.19 238 ASN A C 1
ATOM 1884 O O . ASN A 1 238 ? 11.067 -8.671 5.458 1.00 88.19 238 ASN A O 1
ATOM 1888 N N . ARG A 1 239 ? 9.848 -8.950 3.578 1.00 79.25 239 ARG A N 1
ATOM 1889 C CA . ARG A 1 239 ? 10.602 -10.057 2.962 1.00 79.25 239 ARG A CA 1
ATOM 1890 C C . ARG A 1 239 ? 11.418 -9.616 1.746 1.00 79.25 239 ARG A C 1
ATOM 1892 O O . ARG A 1 239 ? 11.039 -8.614 1.101 1.00 79.25 239 ARG A O 1
#

Organism: NCBI:txid404692

Sequence (239 aa):
MEESFILSKFDSLVKSGIVLYDDQQTSIEHIDRGLRFQFLLTSALAKKPTLHLPSPQAEENSELQHQRRDGSDISTGGFEIGNISSTHFVTVNKFCFARPHLMLLTSDAHRKQYEPLNEKDFEAAWTALAVTTSRDYVVFYNCGQDGGCSRLHKHLQLMPMPEHSLAAFLDSEDGKEPNVPFQWFYHRLKSQHVTPPSLTTVYADLLRQATGVGKGRFEHAGNTQPGTACPHNMILTNR

pLDDT: mean 88.47, std 14.37, range [34.16, 98.75]